Protein AF-A0A399NUB6-F1 (afdb_monomer_lite)

Sequence (368 aa):
MGIQTSLDQVAEAARILDVMQEADELTVAASRDGGGRAVRLLARAAADPADQLTAVAAIHALAQVFDEAADHALVALLDHDTRWIREHAAWAFGTRLPRFDAVSGLVAMVVEGGFPGMLAQRTLQQWAGSTPDHVALALENALLGVQGDGPRSRLVETVGLVPGRIPERVLLRIAPAASEGPLTRSAAVAALGDRPAGEGIAALVADIARGDDEVAAVARLAVLDIARQHGDHPAPQERPGLTVVQLFLHADIDAGLTHVGAGDNGGIATLLVRLGDALVDPAGTAGRAAAAHHVTATTVPDRPVDRVITLSRGTPDQALASLARVTAGHDGHVFAHIPMLGGPRSLPEAWPHRVEAERGIRRVLRAA

Radius of gyration: 24.2 Å; chains: 1; bounding box: 55×53×63 Å

Secondary structure (DSSP, 8-state):
--HHHHHHHHHH-SSHHHHHHHHHHHHHHHHHS-SHHHHHHHHHHHT-TT-HHHHHHHHHHHTT--SHHHHHHHHHHTT-SSHHHHHHHHHHHTTSPP-HHHHHHHHHHHHH-HHHHHHHHHHHHHHHTT-HHHHHHHHHHHHHH--SHHHHHHHHHHHHTS-SHHHHHHHHHHTT-TTS-HHHHHHHHHHHHTS---HHHHHHHHHHTTSSSHHHHHHHHHHHHHHHHTT-SPPPPP-SSEEEEEE-TTS---TT-TTTTSGGGSHHHHHHHHHHHHHH-HHHHHHHHHHGGGS---------EEEEEEEEEE-HHHHHHHHHHHHTT--EEEEEEEE-TT----GGG-GGGHHHHHHHHHHHHHH-

Organism: NCBI:txid28447

pLDDT: mean 89.49, std 12.09, range [43.81, 98.62]

Structure (mmCIF, N/CA/C/O backbone):
data_AF-A0A399NUB6-F1
#
_entry.id   AF-A0A399NUB6-F1
#
loop_
_atom_site.group_PDB
_atom_site.id
_atom_site.type_symbol
_atom_site.label_atom_id
_atom_site.label_alt_id
_atom_site.label_comp_id
_atom_site.label_asym_id
_atom_site.label_entity_id
_atom_site.label_seq_id
_atom_site.pdbx_PDB_ins_code
_atom_site.Cartn_x
_atom_site.Cartn_y
_atom_site.Cartn_z
_atom_site.occupancy
_atom_site.B_iso_or_equiv
_atom_site.auth_seq_id
_atom_site.auth_comp_id
_atom_site.auth_asym_id
_atom_site.auth_atom_id
_atom_site.pdbx_PDB_model_num
ATOM 1 N N . MET A 1 1 ? -1.531 7.547 35.763 1.00 65.25 1 MET A N 1
ATOM 2 C CA . MET A 1 1 ? -2.723 8.387 35.530 1.00 65.25 1 MET A CA 1
ATOM 3 C C . MET A 1 1 ? -3.767 7.466 34.929 1.00 65.25 1 MET A C 1
ATOM 5 O O . MET A 1 1 ? -3.384 6.641 34.115 1.00 65.25 1 MET A O 1
ATOM 9 N N . GLY A 1 2 ? -5.016 7.499 35.396 1.00 85.75 2 GLY A N 1
ATOM 10 C CA . GLY A 1 2 ? -6.020 6.531 34.941 1.00 85.75 2 GLY A CA 1
ATOM 11 C C . GLY A 1 2 ? -6.576 6.876 33.558 1.00 85.75 2 GLY A C 1
ATOM 12 O O . GLY A 1 2 ? -6.669 8.049 33.213 1.00 85.75 2 GLY A O 1
ATOM 13 N N . ILE A 1 3 ? -7.025 5.860 32.816 1.00 92.31 3 ILE A N 1
ATOM 14 C CA . ILE A 1 3 ? -7.548 5.983 31.439 1.00 92.31 3 ILE A CA 1
ATOM 15 C C . ILE A 1 3 ? -8.637 7.045 31.280 1.00 92.31 3 ILE A C 1
ATOM 17 O O . ILE A 1 3 ? -8.639 7.760 30.288 1.00 92.31 3 ILE A O 1
ATOM 21 N N . GLN A 1 4 ? -9.545 7.170 32.253 1.00 92.56 4 GLN A N 1
ATOM 22 C CA . GLN A 1 4 ? -10.586 8.200 32.208 1.00 92.56 4 GLN A CA 1
ATOM 23 C C . GLN A 1 4 ? -9.978 9.606 32.179 1.00 92.56 4 GLN A C 1
ATOM 25 O O . GLN A 1 4 ? -10.343 10.400 31.330 1.00 92.56 4 GLN A O 1
ATOM 30 N N . THR A 1 5 ? -9.020 9.886 33.066 1.00 93.38 5 THR A N 1
ATOM 31 C CA . THR A 1 5 ? -8.372 11.200 33.147 1.00 93.38 5 THR A CA 1
ATOM 32 C C . THR A 1 5 ? -7.638 11.538 31.855 1.00 93.38 5 THR A C 1
ATOM 34 O O . THR A 1 5 ? -7.758 12.658 31.380 1.00 93.38 5 THR A O 1
ATOM 37 N N . SER A 1 6 ? -6.930 10.573 31.264 1.00 94.44 6 SER A N 1
ATOM 38 C CA . SER A 1 6 ? -6.237 10.790 29.990 1.00 94.44 6 SER A CA 1
ATOM 39 C C . SER A 1 6 ? -7.209 10.992 28.820 1.00 94.44 6 SER A C 1
ATOM 41 O O . SER A 1 6 ? -6.949 11.818 27.957 1.00 94.44 6 SER A O 1
ATOM 43 N N . LEU A 1 7 ? -8.353 10.296 28.796 1.00 94.88 7 LEU A N 1
ATOM 44 C CA . LEU A 1 7 ? -9.404 10.553 27.802 1.00 94.88 7 LEU A CA 1
ATOM 45 C C . LEU A 1 7 ? -10.004 11.955 27.952 1.00 94.88 7 LEU A C 1
ATOM 47 O O . LEU A 1 7 ? -10.177 12.644 26.951 1.00 94.88 7 LEU A O 1
ATOM 51 N N . ASP A 1 8 ? -10.288 12.380 29.184 1.00 95.62 8 ASP A N 1
ATOM 52 C CA . ASP A 1 8 ? -10.833 13.712 29.458 1.00 95.62 8 ASP A CA 1
ATOM 53 C C . ASP A 1 8 ? -9.837 14.804 29.016 1.00 95.62 8 ASP A C 1
ATOM 55 O O . ASP A 1 8 ? -10.231 15.781 28.389 1.00 95.62 8 ASP A O 1
ATOM 59 N N . GLN A 1 9 ? -8.532 14.602 29.241 1.00 95.94 9 GLN A N 1
ATOM 60 C CA . GLN A 1 9 ? -7.481 15.518 28.774 1.00 95.94 9 GLN A CA 1
ATOM 61 C C . GLN A 1 9 ? -7.426 15.640 27.249 1.00 95.94 9 GLN A C 1
ATOM 63 O O . GLN A 1 9 ? -7.287 16.750 26.739 1.00 95.94 9 GLN A O 1
ATOM 68 N N . VAL A 1 10 ? -7.564 14.527 26.520 1.00 96.12 10 VAL A N 1
ATOM 69 C CA . VAL A 1 10 ? -7.634 14.554 25.051 1.00 96.12 10 VAL A CA 1
ATOM 70 C C . VAL A 1 10 ? -8.867 15.335 24.585 1.00 96.12 10 VAL A C 1
ATOM 72 O O . VAL A 1 10 ? -8.745 16.190 23.710 1.00 96.12 10 VAL A O 1
ATOM 75 N N . ALA A 1 11 ? -10.032 15.082 25.187 1.00 95.19 11 ALA A N 1
ATOM 76 C CA . ALA A 1 11 ? -11.294 15.715 24.798 1.00 95.19 11 ALA A CA 1
ATOM 77 C C . ALA A 1 11 ? -11.346 17.220 25.124 1.00 95.19 11 ALA A C 1
ATOM 79 O O . ALA A 1 11 ? -11.962 18.003 24.400 1.00 95.19 11 ALA A O 1
ATOM 80 N N . GLU A 1 12 ? -10.703 17.642 26.214 1.00 96.19 12 GLU A N 1
ATOM 81 C CA . GLU A 1 12 ? -10.683 19.036 26.673 1.00 96.19 12 GLU A CA 1
ATOM 82 C C . GLU A 1 12 ? -9.522 19.858 26.082 1.00 96.19 12 GLU A C 1
ATOM 84 O O . GLU A 1 12 ? -9.456 21.078 26.280 1.00 96.19 12 GLU A O 1
ATOM 89 N N . ALA A 1 13 ? -8.603 19.226 25.346 1.00 95.62 13 ALA A N 1
ATOM 90 C CA . ALA A 1 13 ? -7.443 19.892 24.771 1.00 95.62 13 ALA A CA 1
ATOM 91 C C . ALA A 1 13 ? -7.847 20.985 23.763 1.00 95.62 13 ALA A C 1
ATOM 93 O O . ALA A 1 13 ? -8.560 20.766 22.785 1.00 95.62 13 ALA A O 1
ATOM 94 N N . ALA A 1 14 ? -7.328 22.198 23.973 1.00 91.75 14 ALA A N 1
ATOM 95 C CA . ALA A 1 14 ? -7.709 23.370 23.185 1.00 91.75 14 ALA A CA 1
ATOM 96 C C . ALA A 1 14 ? -7.048 23.430 21.794 1.00 91.75 14 ALA A C 1
ATOM 98 O O . ALA A 1 14 ? -7.457 24.234 20.950 1.00 91.75 14 ALA A O 1
ATOM 99 N N . ARG A 1 15 ? -5.986 22.646 21.554 1.00 94.56 15 ARG A N 1
ATOM 100 C CA . ARG A 1 15 ? -5.206 22.661 20.306 1.00 94.56 15 ARG A CA 1
ATOM 101 C C . ARG A 1 15 ? -4.914 21.248 19.824 1.00 94.56 15 ARG A C 1
ATOM 103 O O . ARG A 1 15 ? -4.656 20.352 20.614 1.00 94.56 15 ARG A O 1
ATOM 110 N N . ILE A 1 16 ? -4.828 21.089 18.503 1.00 93.44 16 ILE A N 1
ATOM 111 C CA . ILE A 1 16 ? -4.499 19.806 17.856 1.00 93.44 16 ILE A CA 1
ATOM 112 C C . ILE A 1 16 ? -3.139 19.265 18.320 1.00 93.44 16 ILE A C 1
ATOM 114 O O . ILE A 1 16 ? -2.989 18.065 18.501 1.00 93.44 16 ILE A O 1
ATOM 118 N N . LEU A 1 17 ? -2.147 20.135 18.532 1.00 94.12 17 LEU A N 1
ATOM 119 C CA . LEU A 1 17 ? -0.837 19.698 19.028 1.00 94.12 17 LEU A CA 1
ATOM 120 C C . LEU A 1 17 ? -0.916 19.149 20.458 1.00 94.12 17 LEU A C 1
ATOM 122 O O . LEU A 1 17 ? -0.241 18.169 20.757 1.00 94.12 17 LEU A O 1
ATOM 126 N N . ASP A 1 18 ? -1.769 19.739 21.298 1.00 95.94 18 ASP A N 1
ATOM 127 C CA . ASP A 1 18 ? -1.992 19.271 22.666 1.00 95.94 18 ASP A CA 1
ATOM 128 C C . ASP A 1 18 ? -2.697 17.904 22.622 1.00 95.94 18 ASP A C 1
ATOM 130 O O . ASP A 1 18 ? -2.230 16.957 23.239 1.00 95.94 18 ASP A O 1
ATOM 134 N N . VAL A 1 19 ? -3.723 17.748 21.773 1.00 94.75 19 VAL A N 1
ATOM 135 C CA . VAL A 1 19 ? -4.373 16.449 21.503 1.00 94.75 19 VAL A CA 1
ATOM 136 C C . VAL A 1 19 ? -3.359 15.378 21.098 1.00 94.75 19 VAL A C 1
ATOM 138 O O . VAL A 1 19 ? -3.438 14.258 21.591 1.00 94.75 19 VAL A O 1
ATOM 141 N N . MET A 1 20 ? -2.417 15.687 20.200 1.00 93.31 20 MET A N 1
ATOM 142 C CA . MET A 1 20 ? -1.409 14.714 19.755 1.00 93.31 20 MET A CA 1
ATOM 143 C C . MET A 1 20 ? -0.523 14.247 20.913 1.00 93.31 20 MET A C 1
ATOM 145 O O . MET A 1 20 ? -0.263 13.054 21.036 1.00 93.31 20 MET A O 1
ATOM 149 N N . GLN A 1 21 ? -0.100 15.171 21.777 1.00 94.50 21 GLN A N 1
ATOM 150 C CA . GLN A 1 21 ? 0.704 14.840 22.949 1.00 94.50 21 GLN A CA 1
ATOM 151 C C . GLN A 1 21 ? -0.097 14.025 23.979 1.00 94.50 21 GLN A C 1
ATOM 153 O O . GLN A 1 21 ? 0.390 13.011 24.476 1.00 94.50 21 GLN A O 1
ATOM 158 N N . GLU A 1 22 ? -1.335 14.424 24.268 1.00 97.06 22 GLU A N 1
ATOM 159 C CA . GLU A 1 22 ? -2.198 13.711 25.218 1.00 97.06 22 GLU A CA 1
ATOM 160 C C . GLU A 1 22 ? -2.626 12.329 24.688 1.00 97.06 22 GLU A C 1
ATOM 162 O O . GLU A 1 22 ? -2.796 11.386 25.460 1.00 97.06 22 GLU A O 1
ATOM 167 N N . ALA A 1 23 ? -2.740 12.152 23.367 1.00 95.69 23 ALA A N 1
ATOM 168 C CA . ALA A 1 23 ? -2.999 10.851 22.750 1.00 95.69 23 ALA A CA 1
ATOM 169 C C . ALA A 1 23 ? -1.829 9.867 22.940 1.00 95.69 23 ALA A C 1
ATOM 171 O O . ALA A 1 23 ? -2.056 8.667 23.147 1.00 95.69 23 ALA A O 1
ATOM 172 N N . ASP A 1 24 ? -0.586 10.357 22.916 1.00 94.31 24 ASP A N 1
ATOM 173 C CA . ASP A 1 24 ? 0.598 9.551 23.231 1.00 94.31 24 ASP A CA 1
ATOM 174 C C . ASP A 1 24 ? 0.612 9.153 24.718 1.00 94.31 24 ASP A C 1
ATOM 176 O O . ASP A 1 24 ? 0.851 7.989 25.053 1.00 94.31 24 ASP A O 1
ATOM 180 N N . GLU A 1 25 ? 0.272 10.076 25.622 1.00 94.88 25 GLU A N 1
ATOM 181 C CA . GLU A 1 25 ? 0.123 9.780 27.056 1.00 94.88 25 GLU A CA 1
ATOM 182 C C . GLU A 1 25 ? -1.008 8.765 27.315 1.00 94.88 25 GLU A C 1
ATOM 184 O O . GLU A 1 25 ? -0.830 7.816 28.086 1.00 94.88 25 GLU A O 1
ATOM 189 N N . LEU A 1 26 ? -2.144 8.882 26.616 1.00 95.56 26 LEU A N 1
ATOM 190 C CA . LEU A 1 26 ? -3.248 7.917 26.671 1.00 95.56 26 LEU A CA 1
ATOM 191 C C . LEU A 1 26 ? -2.810 6.523 26.201 1.00 95.56 26 LEU A C 1
ATOM 193 O O . LEU A 1 26 ? -3.145 5.520 26.832 1.00 95.56 26 LEU A O 1
ATOM 197 N N . THR A 1 27 ? -2.038 6.456 25.119 1.00 93.56 27 THR A N 1
ATOM 198 C CA . THR A 1 27 ? -1.443 5.228 24.569 1.00 93.56 27 THR A CA 1
ATOM 199 C C . THR A 1 27 ? -0.522 4.560 25.599 1.00 93.56 27 THR A C 1
ATOM 201 O O . THR A 1 27 ? -0.625 3.355 25.854 1.00 93.56 27 THR A O 1
ATOM 204 N N . VAL A 1 28 ? 0.330 5.343 26.272 1.00 92.12 28 VAL A N 1
ATOM 205 C CA . VAL A 1 28 ? 1.193 4.857 27.360 1.00 92.12 28 VAL A CA 1
ATOM 206 C C . VAL A 1 28 ? 0.362 4.373 28.549 1.00 92.12 28 VAL A C 1
ATOM 208 O O . VAL A 1 28 ? 0.635 3.293 29.081 1.00 92.12 28 VAL A O 1
ATOM 211 N N . ALA A 1 29 ? -0.664 5.119 28.958 1.00 92.06 29 ALA A N 1
ATOM 212 C CA . ALA A 1 29 ? -1.556 4.728 30.045 1.00 92.06 29 ALA A CA 1
ATOM 213 C C . ALA A 1 29 ? -2.290 3.415 29.726 1.00 92.06 29 ALA A C 1
ATOM 215 O O . ALA A 1 29 ? -2.318 2.515 30.566 1.00 92.06 29 ALA A O 1
ATOM 216 N N . ALA A 1 30 ? -2.802 3.260 28.501 1.00 92.56 30 ALA A N 1
ATOM 217 C CA . ALA A 1 30 ? -3.482 2.053 28.025 1.00 92.56 30 ALA A CA 1
ATOM 218 C C . ALA A 1 30 ? -2.580 0.814 28.060 1.00 92.56 30 ALA A C 1
ATOM 220 O O . ALA A 1 30 ? -3.034 -0.265 28.441 1.00 92.56 30 ALA A O 1
ATOM 221 N N . SER A 1 31 ? -1.291 0.978 27.746 1.00 90.75 31 SER A N 1
ATOM 222 C CA . SER A 1 31 ? -0.315 -0.116 27.808 1.00 90.75 31 SER A CA 1
ATOM 223 C C . SER A 1 31 ? -0.019 -0.604 29.237 1.00 90.75 31 SER A C 1
ATOM 225 O O . SER A 1 31 ? 0.341 -1.765 29.428 1.00 90.75 31 SER A O 1
ATOM 227 N N . ARG A 1 32 ? -0.164 0.269 30.248 1.00 88.06 32 ARG A N 1
ATOM 228 C CA . ARG A 1 32 ? 0.192 -0.002 31.656 1.00 88.06 32 ARG A CA 1
ATOM 229 C C . ARG A 1 32 ? -1.002 -0.426 32.506 1.00 88.06 32 ARG A C 1
ATOM 231 O O . ARG A 1 32 ? -0.909 -1.403 33.241 1.00 88.06 32 ARG A O 1
ATOM 238 N N . ASP A 1 33 ? -2.110 0.300 32.382 1.00 78.12 33 ASP A N 1
ATOM 239 C CA . ASP A 1 33 ? -3.319 0.161 33.202 1.00 78.12 33 ASP A CA 1
ATOM 240 C C . ASP A 1 33 ? -4.453 -0.511 32.402 1.00 78.12 33 ASP A C 1
ATOM 242 O O . ASP A 1 33 ? -5.616 -0.092 32.429 1.00 78.12 33 ASP A O 1
ATOM 246 N N . GLY A 1 34 ? -4.095 -1.562 31.656 1.00 70.44 34 GLY A N 1
ATOM 247 C CA . GLY A 1 34 ? -5.033 -2.380 30.891 1.00 70.44 34 GLY A CA 1
ATOM 248 C C . GLY A 1 34 ? -6.096 -3.064 31.766 1.00 70.44 34 GLY A C 1
ATOM 249 O O . GLY A 1 34 ? -5.958 -3.205 32.981 1.00 70.44 34 GLY A O 1
ATOM 250 N N . GLY A 1 35 ? -7.193 -3.499 31.143 1.00 84.88 35 GLY A N 1
ATOM 251 C CA . GLY A 1 35 ? -8.241 -4.289 31.797 1.00 84.88 35 GLY A CA 1
ATOM 252 C C . GLY A 1 35 ? -9.658 -3.917 31.364 1.00 84.88 35 GLY A C 1
ATOM 253 O O . GLY A 1 35 ? -9.897 -2.890 30.730 1.00 84.88 35 GLY A O 1
ATOM 254 N N . GLY A 1 36 ? -10.642 -4.735 31.748 1.00 89.81 36 GLY A N 1
ATOM 255 C CA . GLY A 1 36 ? -11.997 -4.654 31.187 1.00 89.81 36 GLY A CA 1
ATOM 256 C C . GLY A 1 36 ? -12.708 -3.300 31.346 1.00 89.81 36 GLY A C 1
ATOM 257 O O . GLY A 1 36 ? -13.522 -2.937 30.502 1.00 89.81 36 GLY A O 1
ATOM 258 N N . ARG A 1 37 ? -12.418 -2.514 32.397 1.00 91.44 37 ARG A N 1
ATOM 259 C CA . ARG A 1 37 ? -12.963 -1.146 32.520 1.00 91.44 37 ARG A CA 1
ATOM 260 C C . ARG A 1 37 ? -12.305 -0.183 31.531 1.00 91.44 37 ARG A C 1
ATOM 262 O O . ARG A 1 37 ? -13.028 0.576 30.895 1.00 91.44 37 ARG A O 1
ATOM 269 N N . ALA A 1 38 ? -10.978 -0.219 31.418 1.00 92.44 38 ALA A N 1
ATOM 270 C CA . ALA A 1 38 ? -10.219 0.602 30.480 1.00 92.44 38 ALA A CA 1
ATOM 271 C C . ALA A 1 38 ? -10.668 0.335 29.041 1.00 92.44 38 ALA A C 1
ATOM 273 O O . ALA A 1 38 ? -11.040 1.267 28.335 1.00 92.44 38 ALA A O 1
ATOM 274 N N . VAL A 1 39 ? -10.759 -0.945 28.661 1.00 95.88 39 VAL A N 1
ATOM 275 C CA . VAL A 1 39 ? -11.235 -1.363 27.336 1.00 95.88 39 VAL A CA 1
ATOM 276 C C . VAL A 1 39 ? -12.633 -0.824 27.048 1.00 95.88 39 VAL A C 1
ATOM 278 O O . VAL A 1 39 ? -12.853 -0.271 25.980 1.00 95.88 39 VAL A O 1
ATOM 281 N N . ARG A 1 40 ? -13.578 -0.908 27.996 1.00 95.75 40 ARG A N 1
ATOM 282 C CA . ARG A 1 40 ? -14.935 -0.367 27.789 1.00 95.75 40 ARG A CA 1
ATOM 283 C C . ARG A 1 40 ? -14.960 1.148 27.583 1.00 95.75 40 ARG A C 1
ATOM 285 O O . ARG A 1 40 ? -15.762 1.622 26.785 1.00 95.75 40 ARG A O 1
ATOM 292 N N . LEU A 1 41 ? -14.131 1.898 28.310 1.00 96.12 41 LEU A N 1
ATOM 293 C CA . LEU A 1 41 ? -14.043 3.354 28.153 1.00 96.12 41 LEU A CA 1
ATOM 294 C C . LEU A 1 41 ? -13.462 3.719 26.785 1.00 96.12 41 LEU A C 1
ATOM 296 O O . LEU A 1 41 ? -14.069 4.499 26.056 1.00 96.12 41 LEU A O 1
ATOM 300 N N . LEU A 1 42 ? -12.344 3.091 26.417 1.00 97.44 42 LEU A N 1
ATOM 301 C CA . LEU A 1 42 ? -11.693 3.313 25.130 1.00 97.44 42 LEU A CA 1
ATOM 302 C C . LEU A 1 42 ? -12.585 2.881 23.958 1.00 97.44 42 LEU A C 1
ATOM 304 O O . LEU A 1 42 ? -12.741 3.639 23.014 1.00 97.44 42 LEU A O 1
ATOM 308 N N . ALA A 1 43 ? -13.233 1.715 24.030 1.00 97.69 43 ALA A N 1
ATOM 309 C CA . ALA A 1 43 ? -14.142 1.230 22.987 1.00 97.69 43 ALA A CA 1
ATOM 310 C C . ALA A 1 43 ? -15.335 2.166 22.768 1.00 97.69 43 ALA A C 1
ATOM 312 O O . ALA A 1 43 ? -15.732 2.400 21.630 1.00 97.69 43 ALA A O 1
ATOM 313 N N . ARG A 1 44 ? -15.885 2.738 23.847 1.00 97.50 44 ARG A N 1
ATOM 314 C CA . ARG A 1 44 ? -16.962 3.724 23.740 1.00 97.50 44 ARG A CA 1
ATOM 315 C C . ARG A 1 44 ? -16.488 5.004 23.054 1.00 97.50 44 ARG A C 1
ATOM 317 O O . ARG A 1 44 ? -17.196 5.491 22.185 1.00 97.50 44 ARG A O 1
ATOM 324 N N . ALA A 1 45 ? -15.326 5.527 23.442 1.00 97.75 45 ALA A N 1
ATOM 325 C CA . ALA A 1 45 ? -14.755 6.724 22.829 1.00 97.75 45 ALA A CA 1
ATOM 326 C C . ALA A 1 45 ? -14.385 6.488 21.354 1.00 97.75 45 ALA A C 1
ATOM 328 O O . ALA A 1 45 ? -14.700 7.303 20.499 1.00 97.75 45 ALA A O 1
ATOM 329 N N . ALA A 1 46 ? -13.788 5.337 21.040 1.00 98.00 46 ALA A N 1
ATOM 330 C CA . ALA A 1 46 ? -13.381 4.950 19.691 1.00 98.00 46 ALA A CA 1
ATOM 331 C C . ALA A 1 46 ? -14.554 4.825 18.702 1.00 98.00 46 ALA A C 1
ATOM 333 O O . ALA A 1 46 ? -14.375 5.054 17.507 1.00 98.00 46 ALA A O 1
ATOM 334 N N . ALA A 1 47 ? -15.737 4.451 19.192 1.00 97.38 47 ALA A N 1
ATOM 335 C CA . ALA A 1 47 ? -16.950 4.312 18.391 1.00 97.38 47 ALA A CA 1
ATOM 336 C C . ALA A 1 47 ? -17.787 5.603 18.311 1.00 97.38 47 ALA A C 1
ATOM 338 O O . ALA A 1 47 ? -18.839 5.592 17.676 1.00 97.38 47 ALA A O 1
ATOM 339 N N . ASP A 1 48 ? -17.376 6.696 18.963 1.00 96.44 48 ASP A N 1
ATOM 340 C CA . ASP A 1 48 ? -18.112 7.961 18.934 1.00 96.44 48 ASP A CA 1
ATOM 341 C C . ASP A 1 48 ? -17.661 8.829 17.745 1.00 96.44 48 ASP A C 1
ATOM 343 O O . ASP A 1 48 ? -16.551 9.364 17.752 1.00 96.44 48 ASP A O 1
ATOM 347 N N . PRO A 1 49 ? -18.494 9.016 16.704 1.00 95.38 49 PRO A N 1
ATOM 348 C CA . PRO A 1 49 ? -18.116 9.839 15.565 1.00 95.38 49 PRO A CA 1
ATOM 349 C C . PRO A 1 49 ? -18.193 11.348 15.848 1.00 95.38 49 PRO A C 1
ATOM 351 O O . PRO A 1 49 ? -17.773 12.125 14.989 1.00 95.38 49 PRO A O 1
ATOM 354 N N . ALA A 1 50 ? -18.763 11.778 16.982 1.00 95.38 50 ALA A N 1
ATOM 355 C CA . ALA A 1 50 ? -18.959 13.194 17.293 1.00 95.38 50 ALA A CA 1
ATOM 356 C C . ALA A 1 50 ? -17.657 13.903 17.696 1.00 95.38 50 ALA A C 1
ATOM 358 O O . ALA A 1 50 ? -17.505 15.093 17.422 1.00 95.38 50 ALA A O 1
ATOM 359 N N . ASP A 1 51 ? -16.716 13.172 18.296 1.00 94.00 51 ASP A N 1
ATOM 360 C CA . ASP A 1 51 ? -15.392 13.669 18.664 1.00 94.00 51 ASP A CA 1
ATOM 361 C C . ASP A 1 51 ? -14.305 12.852 17.957 1.00 94.00 51 ASP A C 1
ATOM 363 O O . ASP A 1 51 ? -13.787 11.855 18.463 1.00 94.00 51 ASP A O 1
ATOM 367 N N . GLN A 1 52 ? -13.964 13.293 16.745 1.00 95.44 52 GLN A N 1
ATOM 368 C CA . GLN A 1 52 ? -13.025 12.589 15.879 1.00 95.44 52 GLN A CA 1
ATOM 369 C C . GLN A 1 52 ? -11.629 12.450 16.505 1.00 95.44 52 GLN A C 1
ATOM 371 O O . GLN A 1 52 ? -10.973 11.430 16.310 1.00 95.44 52 GLN A O 1
ATOM 376 N N . LEU A 1 53 ? -11.162 13.452 17.252 1.00 96.19 53 LEU A N 1
ATOM 377 C CA . LEU A 1 53 ? -9.816 13.441 17.823 1.00 96.19 53 LEU A CA 1
ATOM 378 C C . LEU A 1 53 ? -9.723 12.459 18.992 1.00 96.19 53 LEU A C 1
ATOM 380 O O . LEU A 1 53 ? -8.822 11.614 19.008 1.00 96.19 53 LEU A O 1
ATOM 384 N N . THR A 1 54 ? -10.693 12.503 19.907 1.00 97.25 54 THR A N 1
ATOM 385 C CA . THR A 1 54 ? -10.770 11.557 21.027 1.00 97.25 54 THR A CA 1
ATOM 386 C C . THR A 1 54 ? -10.989 10.131 20.533 1.00 97.25 54 THR A C 1
ATOM 388 O O . THR A 1 54 ? -10.337 9.206 21.020 1.00 97.25 54 THR A O 1
ATOM 391 N N . ALA A 1 55 ? -11.834 9.933 19.519 1.00 98.06 55 ALA A N 1
ATOM 392 C CA . ALA A 1 55 ? -12.046 8.621 18.923 1.00 98.06 55 ALA A CA 1
ATOM 393 C C . ALA A 1 55 ? -10.766 8.059 18.290 1.00 98.06 55 ALA A C 1
ATOM 395 O O . ALA A 1 55 ? -10.396 6.922 18.574 1.00 98.06 55 ALA A O 1
ATOM 396 N N . VAL A 1 56 ? -10.039 8.851 17.492 1.00 97.69 56 VAL A N 1
ATOM 397 C CA . VAL A 1 56 ? -8.763 8.420 16.893 1.00 97.69 56 VAL A CA 1
ATOM 398 C C . VAL A 1 56 ? -7.733 8.061 17.966 1.00 97.69 56 VAL A C 1
ATOM 400 O O . VAL A 1 56 ? -7.088 7.014 17.85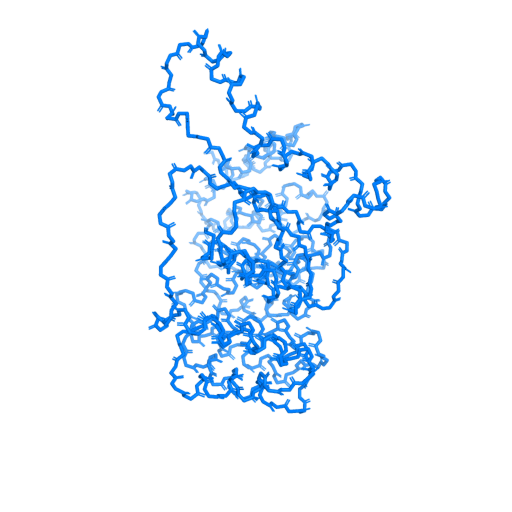9 1.00 97.69 56 VAL A O 1
ATOM 403 N N . ALA A 1 57 ? -7.603 8.880 19.013 1.00 97.69 57 ALA A N 1
ATOM 404 C CA . ALA A 1 57 ? -6.717 8.589 20.137 1.00 97.69 57 ALA A CA 1
ATOM 405 C C . ALA A 1 57 ? -7.117 7.282 20.845 1.00 97.69 57 ALA A C 1
ATOM 407 O O . ALA A 1 57 ? -6.268 6.433 21.117 1.00 97.69 57 ALA A O 1
ATOM 408 N N . ALA A 1 58 ? -8.416 7.071 21.075 1.00 98.06 58 ALA A N 1
ATOM 409 C CA . ALA A 1 58 ? -8.936 5.870 21.716 1.00 98.06 58 ALA A CA 1
ATOM 410 C C . ALA A 1 58 ? -8.735 4.597 20.872 1.00 98.06 58 ALA A C 1
ATOM 412 O O . ALA A 1 58 ? -8.410 3.552 21.435 1.00 98.06 58 ALA A O 1
ATOM 413 N N . ILE A 1 59 ? -8.870 4.670 19.541 1.00 98.12 59 ILE A N 1
ATOM 414 C CA . ILE A 1 59 ? -8.595 3.550 18.622 1.00 98.12 59 ILE A CA 1
ATOM 415 C C . ILE A 1 59 ? -7.134 3.101 18.742 1.00 98.12 59 ILE A C 1
ATOM 417 O O . ILE A 1 59 ? -6.850 1.912 18.901 1.00 98.12 59 ILE A O 1
ATOM 421 N N . HIS A 1 60 ? -6.194 4.046 18.704 1.00 97.38 60 HIS A N 1
ATOM 422 C CA . HIS A 1 60 ? -4.767 3.728 18.810 1.00 97.38 60 HIS A CA 1
ATOM 423 C C . HIS A 1 60 ? -4.370 3.278 20.219 1.00 97.38 60 HIS A C 1
ATOM 425 O O . HIS A 1 60 ? -3.561 2.360 20.361 1.00 97.38 60 HIS A O 1
ATOM 431 N N . ALA A 1 61 ? -5.000 3.833 21.255 1.00 96.12 61 ALA A N 1
ATOM 432 C CA . ALA A 1 61 ? -4.822 3.379 22.629 1.00 96.12 61 ALA A CA 1
ATOM 433 C C . ALA A 1 61 ? -5.351 1.948 22.843 1.00 96.12 61 ALA A C 1
ATOM 435 O O . ALA A 1 61 ? -4.668 1.146 23.478 1.00 96.12 61 ALA A O 1
ATOM 436 N N . LEU A 1 62 ? -6.506 1.577 22.263 1.00 96.12 62 LEU A N 1
ATOM 437 C CA . LEU A 1 62 ? -6.999 0.187 22.263 1.00 96.12 62 LEU A CA 1
ATOM 438 C C . LEU A 1 62 ? -5.961 -0.774 21.687 1.00 96.12 62 LEU A C 1
ATOM 440 O O . LEU A 1 62 ? -5.761 -1.860 22.233 1.00 96.12 62 LEU A O 1
ATOM 444 N N . ALA A 1 63 ? -5.263 -0.369 20.623 1.00 94.88 63 ALA A N 1
ATOM 445 C CA . ALA A 1 63 ? -4.243 -1.205 20.005 1.00 94.88 63 ALA A CA 1
ATOM 446 C C . ALA A 1 63 ? -3.012 -1.452 20.883 1.00 94.88 63 ALA A C 1
ATOM 448 O O . ALA A 1 63 ? -2.285 -2.407 20.613 1.00 94.88 63 ALA A O 1
ATOM 449 N N . GLN A 1 64 ? -2.825 -0.697 21.967 1.00 93.75 64 GLN A N 1
ATOM 450 C CA . GLN A 1 64 ? -1.779 -0.952 22.961 1.00 93.75 64 GLN A CA 1
ATOM 451 C C . GLN A 1 64 ? -2.234 -1.819 24.138 1.00 93.75 64 GLN A C 1
ATOM 453 O O . GLN A 1 64 ? -1.405 -2.244 24.941 1.00 93.75 64 GLN A O 1
ATOM 458 N N . VAL A 1 65 ? -3.536 -2.101 24.264 1.00 93.00 65 VAL A N 1
ATOM 459 C CA . VAL A 1 65 ? -4.051 -2.961 25.333 1.00 93.00 65 VAL A CA 1
ATOM 460 C C . VAL A 1 65 ? -3.936 -4.427 24.907 1.00 93.00 65 VAL A C 1
ATOM 462 O O . VAL A 1 65 ? -4.566 -4.864 23.940 1.00 93.00 65 VAL A O 1
ATOM 465 N N . PHE A 1 66 ? -3.147 -5.212 25.640 1.00 88.19 66 PHE A N 1
ATOM 466 C CA . PHE A 1 66 ? -3.004 -6.658 25.430 1.00 88.19 66 PHE A CA 1
ATOM 467 C C . PHE A 1 66 ? -4.139 -7.429 26.123 1.00 88.19 66 PHE A C 1
ATOM 469 O O . PHE A 1 66 ? -3.934 -8.081 27.143 1.00 88.19 66 PHE A O 1
ATOM 476 N N . ASP A 1 67 ? -5.351 -7.311 25.581 1.00 88.44 67 ASP A N 1
ATOM 477 C CA . ASP A 1 67 ? -6.575 -7.916 26.114 1.00 88.44 67 ASP A CA 1
ATOM 478 C C . ASP A 1 67 ? -7.493 -8.375 24.966 1.00 88.44 67 ASP A C 1
ATOM 480 O O . ASP A 1 67 ? -7.612 -7.694 23.945 1.00 88.44 67 ASP A O 1
ATOM 484 N N . GLU A 1 68 ? -8.157 -9.523 25.125 1.00 91.00 68 GLU A N 1
ATOM 485 C CA . GLU A 1 68 ? -9.045 -10.094 24.099 1.00 91.00 68 GLU A CA 1
ATOM 486 C C . GLU A 1 68 ? -10.279 -9.214 23.836 1.00 91.00 68 GLU A C 1
ATOM 488 O O . GLU A 1 68 ? -10.738 -9.103 22.699 1.00 91.00 68 GLU A O 1
ATOM 493 N N . ALA A 1 69 ? -10.800 -8.513 24.848 1.00 93.56 69 ALA A N 1
ATOM 494 C CA . ALA A 1 69 ? -11.900 -7.578 24.642 1.00 93.56 69 ALA A CA 1
ATOM 495 C C . ALA A 1 69 ? -11.451 -6.336 23.855 1.00 93.56 69 ALA A C 1
ATOM 497 O O . ALA A 1 69 ? -12.264 -5.754 23.136 1.00 93.56 69 ALA A O 1
ATOM 498 N N . ALA A 1 70 ? -10.175 -5.939 23.952 1.00 94.44 70 ALA A N 1
ATOM 499 C CA . ALA A 1 70 ? -9.620 -4.877 23.113 1.00 94.44 70 ALA A CA 1
ATOM 500 C C . ALA A 1 70 ? -9.512 -5.324 21.647 1.00 94.44 70 ALA A C 1
ATOM 502 O O . ALA A 1 70 ? -9.864 -4.552 20.755 1.00 94.44 70 ALA A O 1
ATOM 503 N N . ASP A 1 71 ? -9.112 -6.579 21.399 1.00 93.12 71 ASP A N 1
ATOM 504 C CA . ASP A 1 71 ? -9.137 -7.166 20.052 1.00 93.12 71 ASP A CA 1
ATOM 505 C C . ASP A 1 71 ? -10.552 -7.137 19.468 1.00 93.12 71 ASP A C 1
ATOM 507 O O . ASP A 1 71 ? -10.755 -6.623 18.370 1.00 93.12 71 ASP A O 1
ATOM 511 N N . HIS A 1 72 ? -11.547 -7.626 20.213 1.00 95.12 72 HIS A N 1
ATOM 512 C CA . HIS A 1 72 ? -12.937 -7.625 19.754 1.00 95.12 72 HIS A CA 1
ATOM 513 C C . HIS A 1 72 ? -13.477 -6.217 19.489 1.00 95.12 72 HIS A C 1
ATOM 515 O O . HIS A 1 72 ? -14.190 -6.016 18.505 1.00 95.12 72 HIS A O 1
ATOM 521 N N . ALA A 1 73 ? -13.119 -5.239 20.327 1.00 96.12 73 ALA A N 1
ATOM 522 C CA . ALA A 1 73 ? -13.485 -3.846 20.100 1.00 96.12 73 ALA A CA 1
ATOM 523 C C . ALA A 1 73 ? -12.893 -3.319 18.783 1.00 96.12 73 ALA A C 1
ATOM 525 O O . ALA A 1 73 ? -13.620 -2.738 17.985 1.00 96.12 73 ALA A O 1
ATOM 526 N N . LEU A 1 74 ? -11.609 -3.572 18.511 1.00 96.38 74 LEU A N 1
ATOM 527 C CA . LEU A 1 74 ? -10.972 -3.163 17.255 1.00 96.38 74 LEU A CA 1
ATOM 528 C C . LEU A 1 74 ? -11.564 -3.874 16.033 1.00 96.38 74 LEU A C 1
ATOM 530 O O . LEU A 1 74 ? -11.754 -3.238 14.999 1.00 96.38 74 LEU A O 1
ATOM 534 N N . VAL A 1 75 ? -11.893 -5.167 16.145 1.00 97.00 75 VAL A N 1
ATOM 535 C CA . VAL A 1 75 ? -12.535 -5.922 15.055 1.00 97.00 75 VAL A CA 1
ATOM 536 C C . VAL A 1 75 ? -13.888 -5.304 14.712 1.00 97.00 75 VAL A C 1
ATOM 538 O O . VAL A 1 75 ? -14.174 -5.096 13.537 1.00 97.00 75 VAL A O 1
ATOM 541 N N . ALA A 1 76 ? -14.693 -4.946 15.717 1.00 96.75 76 ALA A N 1
ATOM 542 C CA . ALA A 1 76 ? -15.985 -4.298 15.495 1.00 96.75 76 ALA A CA 1
ATOM 543 C C . ALA A 1 76 ? -15.851 -2.949 14.763 1.00 96.75 76 ALA A C 1
ATOM 545 O O . ALA A 1 76 ? -16.698 -2.602 13.943 1.00 96.75 76 ALA A O 1
ATOM 546 N N . LEU A 1 77 ? -14.766 -2.206 15.003 1.00 97.56 77 LEU A N 1
ATOM 547 C CA . LEU A 1 77 ? -14.523 -0.921 14.342 1.00 97.56 77 LEU A CA 1
ATOM 548 C C . LEU A 1 77 ? -14.171 -1.055 12.851 1.00 97.56 77 LEU A C 1
ATOM 550 O O . LEU A 1 77 ? -14.332 -0.084 12.114 1.00 97.56 77 LEU A O 1
ATOM 554 N N . LEU A 1 78 ? -13.745 -2.235 12.380 1.00 97.12 78 LEU A N 1
ATOM 555 C CA . LEU A 1 78 ? -13.549 -2.493 10.945 1.00 97.12 78 LEU A CA 1
ATOM 556 C C . LEU A 1 78 ? -14.864 -2.535 10.160 1.00 97.12 78 LEU A C 1
ATOM 558 O O . LEU A 1 78 ? -14.825 -2.365 8.948 1.00 97.12 78 LEU A O 1
ATOM 562 N N . ASP A 1 79 ? -16.002 -2.737 10.826 1.00 94.94 79 ASP A N 1
ATOM 563 C CA . ASP A 1 79 ? -17.339 -2.759 10.211 1.00 94.94 79 ASP A CA 1
ATOM 564 C C . ASP A 1 79 ? -18.152 -1.493 10.541 1.00 94.94 79 ASP A C 1
ATOM 566 O O . ASP A 1 79 ? -19.354 -1.412 10.316 1.00 94.94 79 ASP A O 1
ATOM 570 N N . HIS A 1 80 ? -17.505 -0.471 11.107 1.00 96.56 80 HIS A N 1
ATOM 571 C CA . HIS A 1 80 ? -18.180 0.757 11.511 1.00 96.56 80 HIS A CA 1
ATOM 572 C C . HIS A 1 80 ? -18.646 1.576 10.293 1.00 96.56 80 HIS A C 1
ATOM 574 O O . HIS A 1 80 ? -17.886 1.740 9.338 1.00 96.56 80 HIS A O 1
ATOM 580 N N . ASP A 1 81 ? -19.836 2.188 10.341 1.00 94.56 81 ASP A N 1
ATOM 581 C CA . ASP A 1 81 ? -20.408 2.977 9.230 1.00 94.56 81 ASP A CA 1
ATOM 582 C C . ASP A 1 81 ? -19.494 4.138 8.788 1.00 94.56 81 ASP A C 1
ATOM 584 O O . ASP A 1 81 ? -19.281 4.399 7.598 1.00 94.56 81 ASP A O 1
ATOM 588 N N . THR A 1 82 ? -18.897 4.821 9.765 1.00 96.19 82 THR A N 1
ATOM 589 C CA . THR A 1 82 ? -17.947 5.918 9.552 1.00 96.19 82 THR A CA 1
ATOM 590 C C . THR A 1 82 ? -16.613 5.437 8.980 1.00 96.19 82 THR A C 1
ATOM 592 O O . THR A 1 82 ? -15.826 4.767 9.645 1.00 96.19 82 THR A O 1
ATOM 595 N N . ARG A 1 83 ? -16.305 5.882 7.759 1.00 93.94 83 ARG A N 1
ATOM 596 C CA . ARG A 1 83 ? -15.100 5.491 7.015 1.00 93.94 83 ARG A CA 1
ATOM 597 C C . ARG A 1 83 ? -13.779 5.754 7.751 1.00 93.94 83 ARG A C 1
ATOM 599 O O . ARG A 1 83 ? -12.942 4.859 7.786 1.00 93.94 83 ARG A O 1
ATOM 606 N N . TRP A 1 84 ? -13.574 6.940 8.329 1.00 95.31 84 TRP A N 1
ATOM 607 C CA . TRP A 1 84 ? -12.299 7.257 8.994 1.00 95.31 84 TRP A CA 1
ATOM 608 C C . TRP A 1 84 ? -12.076 6.414 10.261 1.00 95.31 84 TRP A C 1
ATOM 610 O O . TRP A 1 84 ? -10.935 6.116 10.598 1.00 95.31 84 TRP A O 1
ATOM 620 N N . ILE A 1 85 ? -13.143 5.944 10.921 1.00 97.75 85 ILE A N 1
ATOM 621 C CA . ILE A 1 85 ? -13.027 4.990 12.036 1.00 97.75 85 ILE A CA 1
ATOM 622 C C . ILE A 1 85 ? -12.460 3.662 11.523 1.00 97.75 85 ILE A C 1
ATOM 624 O O . ILE A 1 85 ? -11.484 3.165 12.084 1.00 97.75 85 ILE A O 1
ATOM 628 N N . ARG A 1 86 ? -12.987 3.135 10.405 1.00 97.19 86 ARG A N 1
ATOM 629 C CA . ARG A 1 86 ? -12.443 1.921 9.767 1.00 97.19 86 ARG A CA 1
ATOM 630 C C . ARG A 1 86 ? -10.981 2.094 9.357 1.00 97.19 86 ARG A C 1
ATOM 632 O O . ARG A 1 86 ? -10.175 1.193 9.565 1.00 97.19 86 ARG A O 1
ATOM 639 N N . GLU A 1 87 ? -10.628 3.254 8.795 1.00 96.31 87 GLU A N 1
ATOM 640 C CA . GLU A 1 87 ? -9.249 3.593 8.403 1.00 96.31 87 GLU A CA 1
ATOM 641 C C . GLU A 1 87 ? -8.293 3.510 9.600 1.00 96.31 87 GLU A C 1
ATOM 643 O O . GLU A 1 87 ? -7.268 2.825 9.537 1.00 96.31 87 GLU A O 1
ATOM 648 N N . HIS A 1 88 ? -8.651 4.156 10.710 1.00 97.75 88 HIS A N 1
ATOM 649 C CA . HIS A 1 88 ? -7.840 4.138 11.921 1.00 97.75 88 HIS A CA 1
ATOM 650 C C . HIS A 1 88 ? -7.807 2.761 12.588 1.00 97.75 88 HIS A C 1
ATOM 652 O O . HIS A 1 88 ? -6.743 2.363 13.055 1.00 97.75 88 HIS A O 1
ATOM 658 N N . ALA A 1 89 ? -8.902 1.997 12.569 1.00 97.81 89 ALA A N 1
ATOM 659 C CA . ALA A 1 89 ? -8.919 0.622 13.066 1.00 97.81 89 ALA A CA 1
ATOM 660 C C . ALA A 1 89 ? -7.979 -0.286 12.253 1.00 97.81 89 ALA A C 1
ATOM 662 O O . ALA A 1 89 ? -7.146 -0.990 12.826 1.00 97.81 89 ALA A O 1
ATOM 663 N N . ALA A 1 90 ? -8.041 -0.219 10.917 1.00 97.44 90 ALA A N 1
ATOM 664 C CA . ALA A 1 90 ? -7.153 -0.978 10.039 1.00 97.44 90 ALA A CA 1
ATOM 665 C C . ALA A 1 90 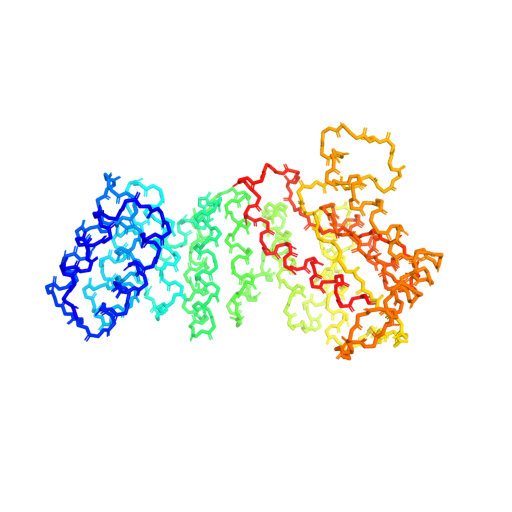? -5.679 -0.627 10.271 1.00 97.44 90 ALA A C 1
ATOM 667 O O . ALA A 1 90 ? -4.837 -1.525 10.306 1.00 97.44 90 ALA A O 1
ATOM 668 N N . TRP A 1 91 ? -5.364 0.657 10.469 1.00 96.69 91 TRP A N 1
ATOM 669 C CA . TRP A 1 91 ? -4.009 1.095 10.804 1.00 96.69 91 TRP A CA 1
ATOM 670 C C . TRP A 1 91 ? -3.571 0.595 12.187 1.00 96.69 91 TRP A C 1
ATOM 672 O O . TRP A 1 91 ? -2.480 0.040 12.318 1.00 96.69 91 TRP A O 1
ATOM 682 N N . ALA A 1 92 ? -4.421 0.731 13.202 1.00 96.50 92 ALA A N 1
ATOM 683 C CA . ALA A 1 92 ? -4.123 0.321 14.569 1.00 96.50 92 ALA A CA 1
ATOM 684 C C . ALA A 1 92 ? -3.842 -1.192 14.677 1.00 96.50 92 ALA A C 1
ATOM 686 O O . ALA A 1 92 ? -2.981 -1.611 15.446 1.00 96.50 92 ALA A O 1
ATOM 687 N N . PHE A 1 93 ? -4.467 -2.028 13.841 1.00 95.06 93 PHE A N 1
ATOM 688 C CA . PHE A 1 93 ? -4.128 -3.455 13.750 1.00 95.06 93 PHE A CA 1
ATOM 689 C C . PHE A 1 93 ? -2.693 -3.742 13.285 1.00 95.06 93 PHE A C 1
ATOM 691 O O . PHE A 1 93 ? -2.142 -4.787 13.635 1.00 95.06 93 PHE A O 1
ATOM 698 N N . GLY A 1 94 ? -2.059 -2.831 12.542 1.00 91.25 94 GLY A N 1
ATOM 699 C CA . GLY A 1 94 ? -0.687 -2.997 12.055 1.00 91.25 94 GLY A CA 1
ATOM 700 C C . GLY A 1 94 ? 0.370 -3.072 13.163 1.00 91.25 94 GLY A C 1
ATOM 701 O O . GLY A 1 94 ? 1.473 -3.565 12.929 1.00 91.25 94 GLY A O 1
ATOM 702 N N . THR A 1 95 ? 0.047 -2.619 14.379 1.00 88.12 95 THR A N 1
ATOM 703 C CA . THR A 1 95 ? 0.922 -2.719 15.560 1.00 88.12 95 THR A CA 1
ATOM 704 C C . THR A 1 95 ? 0.602 -3.924 16.450 1.00 88.12 95 THR A C 1
ATOM 706 O O . THR A 1 95 ? 1.308 -4.157 17.431 1.00 88.12 95 THR A O 1
ATOM 709 N N . ARG A 1 96 ? -0.433 -4.709 16.117 1.00 89.44 96 ARG A N 1
ATOM 710 C CA . ARG A 1 96 ? -0.873 -5.880 16.887 1.00 89.44 96 ARG A CA 1
ATOM 711 C C . ARG A 1 96 ? -0.423 -7.192 16.257 1.00 89.44 96 ARG A C 1
ATOM 713 O O . ARG A 1 96 ? -0.060 -7.262 15.082 1.00 89.44 96 ARG A O 1
ATOM 720 N N . LEU A 1 97 ? -0.498 -8.254 17.059 1.00 89.12 97 LEU A N 1
ATOM 721 C CA . LEU A 1 97 ? -0.397 -9.613 16.545 1.00 89.12 97 LEU A CA 1
ATOM 722 C C . LEU A 1 97 ? -1.572 -9.917 15.598 1.00 89.12 97 LEU A C 1
ATOM 724 O O . LEU A 1 97 ? -2.675 -9.406 15.809 1.00 89.12 97 LEU A O 1
ATOM 728 N N . PRO A 1 98 ? -1.356 -10.766 14.581 1.00 91.44 98 PRO A N 1
ATOM 729 C CA . PRO A 1 98 ? -2.402 -11.153 13.649 1.00 91.44 98 PRO A CA 1
ATOM 730 C C . PRO A 1 98 ? -3.638 -11.743 14.332 1.00 91.44 98 PRO A C 1
ATOM 732 O O . PRO A 1 98 ? -3.538 -12.658 15.151 1.00 91.44 98 PRO A O 1
ATOM 735 N N . ARG A 1 99 ? -4.811 -11.244 13.937 1.00 90.25 99 ARG A N 1
ATOM 736 C CA . ARG A 1 99 ? -6.127 -11.665 14.432 1.00 90.25 99 ARG A CA 1
ATOM 737 C C . ARG A 1 99 ? -6.969 -12.195 13.280 1.00 90.25 99 ARG A C 1
ATOM 739 O O . ARG A 1 99 ? -7.268 -11.462 12.342 1.00 90.25 99 ARG A O 1
ATOM 746 N N . PHE A 1 100 ? -7.334 -13.476 13.326 1.00 87.50 100 PHE A N 1
ATOM 747 C CA . PHE A 1 100 ? -8.010 -14.140 12.203 1.00 87.50 100 PHE A CA 1
ATOM 748 C C . PHE A 1 100 ? -9.413 -13.588 11.925 1.00 87.50 100 PHE A C 1
ATOM 750 O O . PHE A 1 100 ? -9.819 -13.507 10.770 1.00 87.50 100 PHE A O 1
ATOM 757 N N . ASP A 1 101 ? -10.118 -13.155 12.967 1.00 92.00 101 ASP A N 1
ATOM 758 C CA . ASP A 1 101 ? -11.424 -12.498 12.893 1.00 92.00 101 ASP A CA 1
ATOM 759 C C . ASP A 1 101 ? -11.368 -11.110 12.227 1.00 92.00 101 ASP A C 1
ATOM 761 O O . ASP A 1 101 ? -12.346 -10.692 11.611 1.00 92.00 101 ASP A O 1
ATOM 765 N N . ALA A 1 102 ? -10.217 -10.430 12.249 1.00 95.88 102 ALA A N 1
ATOM 766 C CA . ALA A 1 102 ? -10.016 -9.149 11.565 1.00 95.88 102 ALA A CA 1
ATOM 767 C C . ALA A 1 102 ? -9.711 -9.292 10.061 1.00 95.88 102 ALA A C 1
ATOM 769 O O . ALA A 1 102 ? -9.920 -8.350 9.293 1.00 95.88 102 ALA A O 1
ATOM 770 N N . VAL A 1 103 ? -9.200 -10.451 9.620 1.00 95.44 103 VAL A N 1
ATOM 771 C CA . VAL A 1 103 ? -8.675 -10.623 8.253 1.00 95.44 103 VAL A CA 1
ATOM 772 C C . VAL A 1 103 ? -9.749 -10.355 7.202 1.00 95.44 103 VAL A C 1
ATOM 774 O O . VAL A 1 103 ? -9.478 -9.653 6.233 1.00 95.44 103 VAL A O 1
ATOM 777 N N . SER A 1 104 ? -10.971 -10.852 7.398 1.00 93.50 104 SER A N 1
ATOM 778 C CA . SER A 1 104 ? -12.069 -10.643 6.445 1.00 93.50 104 SER A CA 1
ATOM 779 C C . SER A 1 104 ? -12.413 -9.160 6.265 1.00 93.50 104 SER A C 1
ATOM 781 O O . SER A 1 104 ? -12.603 -8.723 5.131 1.00 93.50 104 SER A O 1
ATOM 783 N N . GLY A 1 105 ? -12.431 -8.379 7.352 1.00 96.19 105 GLY A N 1
ATOM 784 C CA . GLY A 1 105 ? -12.675 -6.933 7.300 1.00 96.19 105 GLY A CA 1
ATOM 785 C C . GLY A 1 105 ? -11.557 -6.185 6.572 1.00 96.19 105 GLY A C 1
ATOM 786 O O . GLY A 1 105 ? -11.819 -5.382 5.679 1.00 96.19 105 GLY A O 1
ATOM 787 N N . LEU A 1 106 ? -10.296 -6.524 6.863 1.00 98.06 106 LEU A N 1
ATOM 788 C CA . LEU A 1 106 ? -9.142 -5.954 6.157 1.00 98.06 106 LEU A CA 1
ATOM 789 C C . LEU A 1 106 ? -9.172 -6.291 4.657 1.00 98.06 106 LEU A C 1
ATOM 791 O O . LEU A 1 106 ? -8.958 -5.423 3.814 1.00 98.06 106 LEU A O 1
ATOM 795 N N . VAL A 1 107 ? -9.480 -7.540 4.304 1.00 97.62 107 VAL A N 1
ATOM 796 C CA . VAL A 1 107 ? -9.608 -7.975 2.907 1.00 97.62 107 VAL A CA 1
ATOM 797 C C . VAL A 1 107 ? -10.742 -7.231 2.198 1.00 97.62 107 VAL A C 1
ATOM 799 O O . VAL A 1 107 ? -10.544 -6.781 1.070 1.00 97.62 107 VAL A O 1
ATOM 802 N N . ALA A 1 108 ? -11.895 -7.038 2.845 1.00 96.50 108 ALA A N 1
ATOM 803 C CA . ALA A 1 108 ? -12.995 -6.254 2.284 1.00 96.50 108 ALA A CA 1
ATOM 804 C C . ALA A 1 108 ? -12.562 -4.809 1.976 1.00 96.50 108 ALA A C 1
ATOM 806 O O . ALA A 1 108 ? -12.787 -4.323 0.868 1.00 96.50 108 ALA A O 1
ATOM 807 N N . MET A 1 109 ? -11.827 -4.164 2.886 1.00 97.50 109 MET A N 1
ATOM 808 C CA . MET A 1 109 ? -11.273 -2.825 2.652 1.00 97.50 109 MET A CA 1
ATOM 809 C C . MET A 1 109 ? -10.276 -2.793 1.481 1.00 97.50 109 MET A C 1
ATOM 811 O O . MET A 1 109 ? -10.287 -1.848 0.693 1.00 97.50 109 MET A O 1
ATOM 815 N N . VAL A 1 110 ? -9.432 -3.821 1.310 1.00 97.56 110 VAL A N 1
ATOM 816 C CA . VAL A 1 110 ? -8.543 -3.936 0.132 1.00 97.56 110 VAL A CA 1
ATOM 817 C C . VAL A 1 110 ? -9.356 -4.012 -1.164 1.00 97.56 110 VAL A C 1
ATOM 819 O O . VAL A 1 110 ? -9.027 -3.345 -2.151 1.00 97.56 110 VAL A O 1
ATOM 822 N N . VAL A 1 111 ? -10.435 -4.799 -1.164 1.00 96.56 111 VAL A N 1
ATOM 823 C CA . VAL A 1 111 ? -11.349 -4.928 -2.307 1.00 96.56 111 VAL A CA 1
ATOM 824 C C . VAL A 1 111 ? -12.023 -3.593 -2.618 1.00 96.56 111 VAL A C 1
ATOM 826 O O . VAL A 1 111 ? -12.086 -3.229 -3.790 1.00 96.56 111 VAL A O 1
ATOM 829 N N . GLU A 1 112 ? -12.448 -2.822 -1.617 1.00 94.69 112 GLU A N 1
ATOM 830 C CA . GLU A 1 112 ? -12.987 -1.463 -1.801 1.00 94.69 112 GLU A CA 1
ATOM 831 C C . GLU A 1 112 ? -11.935 -0.497 -2.374 1.00 94.69 112 GLU A C 1
ATOM 833 O O . GLU A 1 112 ? -12.212 0.259 -3.307 1.00 94.69 112 GLU A O 1
ATOM 838 N N . GLY A 1 113 ? -10.694 -0.580 -1.891 1.00 93.06 113 GLY A N 1
ATOM 839 C CA . GLY A 1 113 ? -9.569 0.231 -2.350 1.00 93.06 113 GLY A CA 1
ATOM 840 C C . GLY A 1 113 ? -9.489 1.615 -1.693 1.00 93.06 113 GLY A C 1
ATOM 841 O O . GLY A 1 113 ? -9.930 1.836 -0.565 1.00 93.06 113 GLY A O 1
ATOM 842 N N . GLY A 1 114 ? -8.851 2.562 -2.388 1.00 92.19 114 GLY A N 1
ATOM 843 C CA . GLY A 1 114 ? -8.572 3.900 -1.856 1.00 92.19 114 GLY A CA 1
ATOM 844 C C . GLY A 1 114 ? -7.584 3.896 -0.681 1.00 92.19 114 GLY A C 1
ATOM 845 O O . GLY A 1 114 ? -6.824 2.949 -0.485 1.00 92.19 114 GLY A O 1
ATOM 846 N N . PHE A 1 115 ? -7.591 4.974 0.105 1.00 93.19 115 PHE A N 1
ATOM 847 C CA . PHE A 1 115 ? -6.757 5.097 1.305 1.00 93.19 115 PHE A CA 1
ATOM 848 C C . PHE A 1 115 ? -7.023 4.007 2.371 1.00 93.19 115 PHE A C 1
ATOM 850 O O . PHE A 1 115 ? -6.047 3.386 2.796 1.00 93.19 115 PHE A O 1
ATOM 857 N N . PRO A 1 116 ? -8.284 3.681 2.749 1.00 94.38 116 PRO A N 1
ATOM 858 C CA . PRO A 1 116 ? -8.542 2.579 3.677 1.00 94.38 116 PRO A CA 1
ATOM 859 C C . PRO A 1 116 ? -8.024 1.237 3.160 1.00 94.38 116 PRO A C 1
ATOM 861 O O . PRO A 1 116 ? -7.387 0.500 3.909 1.00 94.38 116 PRO A O 1
ATOM 864 N N . GLY A 1 117 ? -8.236 0.934 1.875 1.00 95.81 117 GLY A N 1
ATOM 865 C CA . GLY A 1 117 ? -7.720 -0.293 1.273 1.00 95.81 117 GLY A CA 1
ATOM 866 C C . GLY A 1 117 ? -6.195 -0.372 1.286 1.00 95.81 117 GLY A C 1
ATOM 867 O O . GLY A 1 117 ? -5.646 -1.440 1.539 1.00 95.81 117 GLY A O 1
ATOM 868 N N . MET A 1 118 ? -5.498 0.754 1.096 1.00 95.81 118 MET A N 1
ATOM 869 C CA . MET A 1 118 ? -4.038 0.818 1.230 1.00 95.81 118 MET A CA 1
ATOM 870 C C . MET A 1 118 ? -3.583 0.531 2.668 1.00 95.81 118 MET A C 1
ATOM 872 O O . MET A 1 118 ? -2.646 -0.246 2.862 1.00 95.81 118 MET A O 1
ATOM 876 N N . LEU A 1 119 ? -4.252 1.104 3.678 1.00 96.94 119 LEU A N 1
ATOM 877 C CA . LEU A 1 119 ? -3.948 0.821 5.086 1.00 96.94 119 LEU A CA 1
ATOM 878 C C . LEU A 1 119 ? -4.173 -0.658 5.411 1.00 96.94 119 LEU A C 1
ATOM 880 O O . LEU A 1 119 ? -3.288 -1.297 5.975 1.00 96.94 119 LEU A O 1
ATOM 884 N N . ALA A 1 120 ? -5.300 -1.225 4.981 1.00 97.81 120 ALA A N 1
ATOM 885 C CA . ALA A 1 120 ? -5.598 -2.636 5.182 1.00 97.81 120 ALA A CA 1
ATOM 886 C C . ALA A 1 120 ? -4.588 -3.557 4.474 1.00 97.81 120 ALA A C 1
ATOM 888 O O . ALA A 1 120 ? -4.108 -4.520 5.072 1.00 97.81 120 ALA A O 1
ATOM 889 N N . GLN A 1 121 ? -4.187 -3.230 3.240 1.00 97.75 121 GLN A N 1
ATOM 890 C CA . GLN A 1 121 ? -3.132 -3.944 2.516 1.00 97.75 121 GLN A CA 1
ATOM 891 C C . GLN A 1 121 ? -1.805 -3.900 3.285 1.00 97.75 121 GLN A C 1
ATOM 893 O O . GLN A 1 121 ? -1.135 -4.924 3.418 1.00 97.75 121 GLN A O 1
ATOM 898 N N . ARG A 1 122 ? -1.418 -2.728 3.806 1.00 97.31 122 ARG A N 1
ATOM 899 C CA . ARG A 1 122 ? -0.196 -2.567 4.605 1.00 97.31 122 ARG A CA 1
ATOM 900 C C . ARG A 1 122 ? -0.251 -3.394 5.890 1.00 97.31 122 ARG A C 1
ATOM 902 O O . ARG A 1 122 ? 0.739 -4.043 6.221 1.00 97.31 122 ARG A O 1
ATOM 909 N N . THR A 1 123 ? -1.388 -3.416 6.577 1.00 97.62 123 THR A N 1
ATOM 910 C CA . THR A 1 123 ? -1.594 -4.236 7.779 1.00 97.62 123 THR A CA 1
ATOM 911 C C . THR A 1 123 ? -1.476 -5.729 7.462 1.00 97.62 123 THR A C 1
ATOM 913 O O . THR A 1 123 ? -0.729 -6.443 8.130 1.00 97.62 123 THR A O 1
ATOM 916 N N . LEU A 1 124 ? -2.108 -6.204 6.382 1.00 97.88 124 LEU A N 1
ATOM 917 C CA . LEU A 1 124 ? -1.977 -7.596 5.929 1.00 97.88 124 LEU A CA 1
ATOM 918 C C . LEU A 1 124 ? -0.532 -7.944 5.533 1.00 97.88 124 LEU A C 1
ATOM 920 O O . LEU A 1 124 ? -0.049 -9.022 5.876 1.00 97.88 124 LEU A O 1
ATOM 924 N N . GLN A 1 125 ? 0.181 -7.029 4.868 1.00 96.62 125 GLN A N 1
ATOM 925 C CA . GLN A 1 125 ? 1.604 -7.182 4.544 1.00 96.62 125 GLN A CA 1
ATOM 926 C C . GLN A 1 125 ? 2.468 -7.311 5.810 1.00 96.62 125 GLN A C 1
ATOM 928 O O . GLN A 1 125 ? 3.374 -8.141 5.850 1.00 96.62 125 GLN A O 1
ATOM 933 N N . GLN A 1 126 ? 2.204 -6.517 6.849 1.00 96.06 126 GLN A N 1
ATOM 934 C CA . GLN A 1 126 ? 2.924 -6.614 8.124 1.00 96.06 126 GLN A CA 1
ATOM 935 C C . GLN A 1 126 ? 2.660 -7.958 8.810 1.00 96.06 126 GLN A C 1
ATOM 937 O O . GLN A 1 126 ? 3.597 -8.639 9.231 1.00 96.06 126 GLN A O 1
ATOM 942 N N . TRP A 1 127 ? 1.399 -8.390 8.862 1.00 96.94 127 TRP A N 1
ATOM 943 C CA . TRP A 1 127 ? 1.020 -9.679 9.443 1.00 96.94 127 TRP A CA 1
ATOM 944 C C . TRP A 1 127 ? 1.606 -10.866 8.682 1.00 96.94 127 TRP A C 1
ATOM 946 O O . TRP A 1 127 ? 2.036 -11.841 9.301 1.00 96.94 127 TRP A O 1
ATOM 956 N N . ALA A 1 128 ? 1.722 -10.765 7.358 1.00 95.94 128 ALA A N 1
ATOM 957 C CA . ALA A 1 128 ? 2.359 -11.779 6.527 1.00 95.94 128 ALA A CA 1
ATOM 958 C C . ALA A 1 128 ? 3.825 -12.061 6.911 1.00 95.94 128 ALA A C 1
ATOM 960 O O . ALA A 1 128 ? 4.323 -13.145 6.618 1.00 95.94 128 ALA A O 1
ATOM 961 N N . GLY A 1 129 ? 4.506 -11.141 7.607 1.00 93.81 129 GLY A N 1
ATOM 962 C CA . GLY A 1 129 ? 5.851 -11.373 8.140 1.00 93.81 129 GLY A CA 1
ATOM 963 C C . GLY A 1 129 ? 5.914 -12.423 9.258 1.00 93.81 129 GLY A C 1
ATOM 964 O O . GLY A 1 129 ? 6.952 -13.052 9.439 1.00 93.81 129 GLY A O 1
ATOM 965 N N . SER A 1 130 ? 4.814 -12.641 9.988 1.00 94.25 130 SER A N 1
ATOM 966 C CA . SER A 1 130 ? 4.733 -13.618 11.089 1.00 94.25 130 SER A CA 1
ATOM 967 C C . SER A 1 130 ? 3.776 -14.781 10.812 1.00 94.25 130 SER A C 1
ATOM 969 O O . SER A 1 130 ? 3.983 -15.874 11.332 1.00 94.25 130 SER A O 1
ATOM 971 N N . THR A 1 131 ? 2.755 -14.583 9.971 1.00 95.50 131 THR A N 1
ATOM 972 C CA . THR A 1 131 ? 1.755 -15.610 9.630 1.00 95.50 131 THR A CA 1
ATOM 973 C C . THR A 1 131 ? 1.409 -15.645 8.129 1.00 95.50 131 THR A C 1
ATOM 975 O O . THR A 1 131 ? 0.245 -15.482 7.740 1.00 95.50 131 THR A O 1
ATOM 978 N N . PRO A 1 132 ? 2.394 -15.882 7.248 1.00 96.19 132 PRO A N 1
ATOM 979 C CA . PRO A 1 132 ? 2.193 -15.794 5.802 1.00 96.19 132 PRO A CA 1
ATOM 980 C C . PRO A 1 132 ? 1.111 -16.740 5.276 1.00 96.19 132 PRO A C 1
ATOM 982 O O . PRO A 1 132 ? 0.268 -16.314 4.491 1.00 96.19 132 PRO A O 1
ATOM 985 N N . ASP A 1 133 ? 1.075 -17.991 5.744 1.00 95.94 133 ASP A N 1
ATOM 986 C CA . ASP A 1 133 ? 0.142 -18.996 5.220 1.00 95.94 133 ASP A CA 1
ATOM 987 C C . ASP A 1 133 ? -1.324 -18.637 5.499 1.00 95.94 133 ASP A C 1
ATOM 989 O O . ASP A 1 133 ? -2.165 -18.768 4.613 1.00 95.94 133 ASP A O 1
ATOM 993 N N . HIS A 1 134 ? -1.644 -18.111 6.688 1.00 95.06 134 HIS A N 1
ATOM 994 C CA . HIS A 1 134 ? -3.017 -17.705 7.012 1.00 95.06 134 HIS A CA 1
ATOM 995 C C . HIS A 1 134 ? -3.471 -16.499 6.185 1.00 95.06 134 HIS A C 1
ATOM 997 O O . HIS A 1 134 ? -4.587 -16.498 5.666 1.00 95.06 134 HIS A O 1
ATOM 1003 N N . VAL A 1 135 ? -2.605 -15.490 6.022 1.00 97.12 135 VAL A N 1
ATOM 1004 C CA . VAL A 1 135 ? -2.913 -14.327 5.174 1.00 97.12 135 VAL A CA 1
ATOM 1005 C C . VAL A 1 135 ? -3.084 -14.777 3.720 1.00 97.12 135 VAL A C 1
ATOM 1007 O O . VAL A 1 135 ? -4.049 -14.388 3.066 1.00 97.12 135 VAL A O 1
ATOM 1010 N N . ALA A 1 136 ? -2.203 -15.651 3.226 1.00 97.62 136 ALA A N 1
ATOM 1011 C CA . ALA A 1 136 ? -2.276 -16.181 1.870 1.00 97.62 136 ALA A CA 1
ATOM 1012 C C . ALA A 1 136 ? -3.568 -16.967 1.609 1.00 97.62 136 ALA A C 1
ATOM 1014 O O . ALA A 1 136 ? -4.206 -16.750 0.581 1.00 97.62 136 ALA A O 1
ATOM 1015 N N . LEU A 1 137 ? -3.975 -17.846 2.532 1.00 97.25 137 LEU A N 1
ATOM 1016 C CA . LEU A 1 137 ? -5.217 -18.618 2.415 1.00 97.25 137 LEU A CA 1
ATOM 1017 C C . LEU A 1 137 ? -6.451 -17.713 2.399 1.00 97.25 137 LEU A C 1
ATOM 1019 O O . LEU A 1 137 ? -7.358 -17.929 1.596 1.00 97.25 137 LEU A O 1
ATOM 1023 N N . ALA A 1 138 ? -6.480 -16.682 3.246 1.00 96.75 138 ALA A N 1
ATOM 1024 C CA . ALA A 1 138 ? -7.586 -15.733 3.271 1.00 96.75 138 ALA A CA 1
ATOM 1025 C C . ALA A 1 138 ? -7.693 -14.938 1.961 1.00 96.75 138 ALA A C 1
ATOM 1027 O O . ALA A 1 138 ? -8.786 -14.802 1.411 1.00 96.75 138 ALA A O 1
ATOM 1028 N N . LEU A 1 139 ? -6.561 -14.469 1.425 1.00 98.19 139 LEU A N 1
ATOM 1029 C CA . LEU A 1 139 ? -6.516 -13.772 0.138 1.00 98.19 139 LEU A CA 1
ATOM 1030 C C . LEU A 1 139 ? -6.901 -14.693 -1.029 1.00 98.19 139 LEU A C 1
ATOM 1032 O O . LEU A 1 139 ? -7.669 -14.286 -1.900 1.00 98.19 139 LEU A O 1
ATOM 1036 N N . GLU A 1 140 ? -6.419 -15.940 -1.044 1.00 97.75 140 GLU A N 1
ATOM 1037 C CA . GLU A 1 140 ? -6.796 -16.926 -2.064 1.00 97.75 140 GLU A CA 1
ATOM 1038 C C . GLU A 1 140 ? -8.300 -17.217 -2.032 1.00 97.75 140 GLU A C 1
ATOM 1040 O O . GLU A 1 140 ? -8.938 -17.255 -3.084 1.00 97.75 140 GLU A O 1
ATOM 1045 N N . ASN A 1 141 ? -8.880 -17.376 -0.841 1.00 97.06 141 ASN A N 1
ATOM 1046 C CA . ASN A 1 141 ? -10.315 -17.587 -0.692 1.00 97.06 141 ASN A CA 1
ATOM 1047 C C . ASN A 1 141 ? -11.121 -16.365 -1.163 1.00 97.06 141 ASN A C 1
ATOM 1049 O O . ASN A 1 141 ? -12.116 -16.511 -1.870 1.00 97.06 141 ASN A O 1
ATOM 1053 N N . ALA A 1 142 ? -10.667 -15.151 -0.841 1.00 97.38 142 ALA A N 1
ATOM 1054 C CA . ALA A 1 142 ? -11.321 -13.918 -1.276 1.00 97.38 142 ALA A CA 1
ATOM 1055 C C . ALA A 1 142 ? -11.348 -13.766 -2.805 1.00 97.38 142 ALA A C 1
ATOM 1057 O O . ALA A 1 142 ? -12.353 -13.325 -3.369 1.00 97.38 142 ALA A O 1
ATOM 1058 N N . LEU A 1 143 ? -10.293 -14.206 -3.500 1.00 97.50 143 LEU A N 1
ATOM 1059 C CA . LEU A 1 143 ? -10.235 -14.200 -4.966 1.00 97.50 143 LEU A CA 1
ATOM 1060 C C . LEU A 1 143 ? -11.337 -15.044 -5.631 1.00 97.50 143 LEU A C 1
ATOM 1062 O O . LEU A 1 143 ? -11.609 -14.831 -6.812 1.00 97.50 143 LEU A O 1
ATOM 1066 N N . LEU A 1 144 ? -11.992 -15.971 -4.924 1.00 95.44 144 LEU A N 1
ATOM 1067 C CA . LEU A 1 144 ? -13.121 -16.737 -5.469 1.00 95.44 144 LEU A CA 1
ATOM 1068 C C . LEU A 1 144 ? -14.397 -15.889 -5.604 1.00 95.44 144 LEU A C 1
ATOM 1070 O O . LEU A 1 144 ? -15.202 -16.137 -6.499 1.00 95.44 144 LEU A O 1
ATOM 1074 N N . GLY A 1 145 ? -14.583 -14.897 -4.727 1.00 93.88 145 GLY A N 1
ATOM 1075 C CA . GLY A 1 145 ? -15.803 -14.084 -4.660 1.00 93.88 145 GLY A CA 1
ATOM 1076 C C . GLY A 1 145 ? -15.713 -12.731 -5.368 1.00 93.88 145 GLY A C 1
ATOM 1077 O O . GLY A 1 145 ? -16.740 -12.137 -5.690 1.00 93.88 145 GLY A O 1
ATOM 1078 N N . VAL A 1 146 ? -14.505 -12.230 -5.627 1.00 96.31 146 VAL A N 1
ATOM 1079 C CA . VAL A 1 146 ? -14.308 -10.875 -6.161 1.00 96.31 146 VAL A CA 1
ATOM 1080 C C . VAL A 1 146 ? -14.373 -10.848 -7.684 1.00 96.31 146 VAL A C 1
ATOM 1082 O O . VAL A 1 146 ? -13.677 -11.598 -8.365 1.00 96.31 146 VAL A O 1
ATOM 1085 N N . GLN A 1 147 ? -15.177 -9.933 -8.220 1.00 93.00 147 GLN A N 1
ATOM 1086 C CA . GLN A 1 147 ? -15.357 -9.718 -9.656 1.00 93.00 147 GLN A CA 1
ATOM 1087 C C . GLN A 1 147 ? -14.805 -8.350 -10.080 1.00 93.00 147 GLN A C 1
ATOM 1089 O O . GLN A 1 147 ? -14.733 -7.419 -9.278 1.00 93.00 147 GLN A O 1
ATOM 1094 N N . GLY A 1 148 ? -14.451 -8.226 -11.360 1.00 95.25 148 GLY A N 1
ATOM 1095 C CA . GLY A 1 148 ? -13.921 -6.994 -11.949 1.00 95.25 148 GLY A CA 1
ATOM 1096 C C . GLY A 1 148 ? -12.407 -6.835 -11.791 1.00 95.25 148 GLY A C 1
ATOM 1097 O O . GLY A 1 148 ? -11.821 -7.214 -10.781 1.00 95.25 148 GLY A O 1
ATOM 1098 N N . ASP A 1 149 ? -11.769 -6.247 -12.802 1.00 95.62 149 ASP A N 1
ATOM 1099 C CA . ASP A 1 149 ? -10.304 -6.207 -12.905 1.00 95.62 149 ASP A CA 1
ATOM 1100 C C . ASP A 1 149 ? -9.643 -5.357 -11.805 1.00 95.62 149 ASP A C 1
ATOM 1102 O O . ASP A 1 149 ? -8.649 -5.761 -11.219 1.00 95.62 149 ASP A O 1
ATOM 1106 N N . GLY A 1 150 ? -10.226 -4.209 -11.444 1.00 94.69 150 GLY A N 1
ATOM 1107 C CA . GLY A 1 150 ? -9.667 -3.329 -10.409 1.00 94.69 150 GLY A CA 1
ATOM 1108 C C . GLY A 1 150 ? -9.652 -3.939 -8.995 1.00 94.69 150 GLY A C 1
ATOM 1109 O O . GLY A 1 150 ? -8.609 -3.933 -8.343 1.00 94.69 150 GLY A O 1
ATOM 1110 N N . PRO A 1 151 ? -10.784 -4.439 -8.466 1.00 96.56 151 PRO A N 1
ATOM 1111 C CA . PRO A 1 151 ? -10.802 -5.105 -7.163 1.00 96.56 151 PRO A CA 1
ATOM 1112 C C . PRO A 1 151 ? -9.948 -6.379 -7.124 1.00 96.56 151 PRO A C 1
ATOM 1114 O O . PRO A 1 151 ? -9.231 -6.605 -6.146 1.00 96.56 151 PRO A O 1
ATOM 1117 N N . ARG A 1 152 ? -9.972 -7.186 -8.197 1.00 97.75 152 ARG A N 1
ATOM 1118 C CA . ARG A 1 152 ? -9.130 -8.387 -8.307 1.00 97.75 152 ARG A CA 1
ATOM 1119 C C . ARG A 1 152 ? -7.644 -8.036 -8.340 1.00 97.75 152 ARG A C 1
ATOM 1121 O O . ARG A 1 152 ? -6.877 -8.676 -7.624 1.00 97.75 152 ARG A O 1
ATOM 1128 N N . SER A 1 153 ? -7.233 -7.000 -9.074 1.00 97.12 153 SER A N 1
ATOM 1129 C CA . SER A 1 153 ? -5.826 -6.590 -9.141 1.00 97.12 153 SER A CA 1
ATOM 1130 C C . SER A 1 153 ? -5.274 -6.148 -7.786 1.00 97.12 153 SER A C 1
ATOM 1132 O O . SER A 1 153 ? -4.167 -6.547 -7.438 1.00 97.12 153 SER A O 1
ATOM 1134 N N . ARG A 1 154 ? -6.056 -5.432 -6.965 1.00 97.00 154 ARG A N 1
ATOM 1135 C CA . ARG A 1 154 ? -5.659 -5.065 -5.590 1.00 97.00 154 ARG A CA 1
ATOM 1136 C C . ARG A 1 154 ? -5.436 -6.283 -4.698 1.00 97.00 154 ARG A C 1
ATOM 1138 O O . ARG A 1 154 ? -4.463 -6.323 -3.943 1.00 97.00 154 ARG A O 1
ATOM 1145 N N . LEU A 1 155 ? -6.304 -7.293 -4.789 1.00 98.12 155 LEU A N 1
ATOM 1146 C CA . LEU A 1 155 ? -6.099 -8.546 -4.058 1.00 98.12 155 LEU A CA 1
ATOM 1147 C C . LEU A 1 155 ? -4.859 -9.287 -4.549 1.00 98.12 155 LEU A C 1
ATOM 1149 O O . LEU A 1 155 ? -4.075 -9.749 -3.727 1.00 98.12 155 LEU A O 1
ATOM 1153 N N . VAL A 1 156 ? -4.647 -9.372 -5.862 1.00 98.44 156 VAL A N 1
ATOM 1154 C CA . VAL A 1 156 ? -3.472 -10.039 -6.440 1.00 98.44 156 VAL A CA 1
ATOM 1155 C C . VAL A 1 156 ? -2.172 -9.315 -6.089 1.00 98.44 156 VAL A C 1
ATOM 1157 O O . VAL A 1 156 ? -1.192 -9.966 -5.733 1.00 98.44 156 VAL A O 1
ATOM 1160 N N . GLU A 1 157 ? -2.158 -7.983 -6.103 1.00 98.19 157 GLU A N 1
ATOM 1161 C CA . GLU A 1 157 ? -1.028 -7.195 -5.609 1.00 98.19 157 GLU A CA 1
ATOM 1162 C C . GLU A 1 157 ? -0.754 -7.504 -4.133 1.00 98.19 157 GLU A C 1
ATOM 1164 O O . GLU A 1 157 ? 0.388 -7.754 -3.755 1.00 98.19 157 GLU A O 1
ATOM 1169 N N . THR A 1 158 ? -1.808 -7.582 -3.314 1.00 98.50 158 THR A N 1
ATOM 1170 C CA . THR A 1 158 ? -1.700 -7.943 -1.893 1.00 98.50 158 THR A CA 1
ATOM 1171 C C . THR A 1 158 ? -1.160 -9.362 -1.703 1.00 98.50 158 THR A C 1
ATOM 1173 O O . THR A 1 158 ? -0.284 -9.561 -0.867 1.00 98.50 158 THR A O 1
ATOM 1176 N N . VAL A 1 159 ? -1.591 -10.337 -2.515 1.00 98.56 159 VAL A N 1
ATOM 1177 C CA . VAL A 1 159 ? -0.999 -11.689 -2.559 1.00 98.56 159 VAL A CA 1
ATOM 1178 C C . VAL A 1 159 ? 0.496 -11.604 -2.866 1.00 98.56 159 VAL A C 1
ATOM 1180 O O . VAL A 1 159 ? 1.294 -12.294 -2.236 1.00 98.56 159 VAL A O 1
ATOM 1183 N N . GLY A 1 160 ? 0.893 -10.717 -3.779 1.00 97.75 160 GLY A N 1
ATOM 1184 C CA . GLY A 1 160 ? 2.290 -10.457 -4.117 1.00 97.75 160 GLY A CA 1
ATOM 1185 C C . GLY A 1 160 ? 3.170 -10.030 -2.943 1.00 97.75 160 GLY A C 1
ATOM 1186 O O . GLY A 1 160 ? 4.356 -10.359 -2.930 1.00 97.75 160 GLY A O 1
ATOM 1187 N N . LEU A 1 161 ? 2.593 -9.369 -1.937 1.00 97.50 161 LEU A N 1
ATOM 1188 C CA . LEU A 1 161 ? 3.293 -8.920 -0.730 1.00 97.50 161 LEU A CA 1
ATOM 1189 C C . LEU A 1 161 ? 3.488 -10.030 0.315 1.00 97.50 161 LEU A C 1
ATOM 1191 O O . LEU A 1 161 ? 4.227 -9.834 1.280 1.00 97.50 161 LEU A O 1
ATOM 1195 N N . VAL A 1 162 ? 2.834 -11.183 0.146 1.00 98.00 162 VAL A N 1
ATOM 1196 C CA . VAL A 1 162 ? 2.895 -12.307 1.086 1.00 98.00 162 VAL A CA 1
ATOM 1197 C C . VAL A 1 162 ? 3.979 -13.301 0.642 1.00 98.00 162 VAL A C 1
ATOM 1199 O O . VAL A 1 162 ? 3.959 -13.777 -0.504 1.00 98.00 162 VAL A O 1
ATOM 1202 N N . PRO A 1 163 ? 4.943 -13.658 1.512 1.00 95.88 163 PRO A N 1
ATOM 1203 C CA . PRO A 1 163 ? 5.942 -14.667 1.184 1.00 95.88 163 PRO A CA 1
ATOM 1204 C C . PRO A 1 163 ? 5.342 -16.083 1.230 1.00 95.88 163 PRO A C 1
ATOM 1206 O O . PRO A 1 163 ? 4.272 -16.314 1.782 1.00 95.88 163 PRO A O 1
ATOM 1209 N N . GLY A 1 164 ? 6.052 -17.057 0.659 1.00 95.06 164 GLY A N 1
ATOM 1210 C CA . GLY A 1 164 ? 5.678 -18.475 0.733 1.00 95.06 164 GLY A CA 1
ATOM 1211 C C . GLY A 1 164 ? 5.035 -19.038 -0.537 1.00 95.06 164 GLY A C 1
ATOM 1212 O O . GLY A 1 164 ? 4.825 -18.338 -1.528 1.00 95.06 164 GLY A O 1
ATOM 1213 N N . ARG A 1 165 ? 4.750 -20.345 -0.520 1.00 95.12 165 ARG A N 1
ATOM 1214 C CA . ARG A 1 165 ? 4.364 -21.113 -1.720 1.00 95.12 165 ARG A CA 1
ATOM 1215 C C . ARG A 1 165 ? 2.921 -20.885 -2.168 1.00 95.12 165 ARG A C 1
ATOM 1217 O O . ARG A 1 165 ? 2.639 -20.992 -3.359 1.00 95.12 165 ARG A O 1
ATOM 1224 N N . ILE A 1 166 ? 2.010 -20.584 -1.238 1.00 97.31 166 ILE A N 1
ATOM 1225 C CA . ILE A 1 166 ? 0.593 -20.351 -1.563 1.00 97.31 166 ILE A CA 1
ATOM 1226 C C . ILE A 1 166 ? 0.455 -19.125 -2.481 1.00 97.31 166 ILE A C 1
ATOM 1228 O O . ILE A 1 166 ? -0.094 -19.290 -3.573 1.00 97.31 166 ILE A O 1
ATOM 1232 N N . PRO A 1 167 ? 1.022 -17.947 -2.139 1.00 98.00 167 PRO A N 1
ATOM 1233 C CA . PRO A 1 167 ? 1.019 -16.800 -3.039 1.00 98.00 167 PRO A CA 1
ATOM 1234 C C . PRO A 1 167 ? 1.661 -17.091 -4.392 1.00 98.00 167 PRO A C 1
ATOM 1236 O O . PRO A 1 167 ? 1.076 -16.782 -5.421 1.00 98.00 167 PRO A O 1
ATOM 1239 N N . GLU A 1 168 ? 2.824 -17.746 -4.417 1.00 97.38 168 GLU A N 1
ATOM 1240 C CA . GLU A 1 168 ? 3.526 -18.068 -5.665 1.00 97.38 168 GLU A CA 1
ATOM 1241 C C . GLU A 1 168 ? 2.663 -18.901 -6.617 1.00 97.38 168 GLU A C 1
ATOM 1243 O O . GLU A 1 168 ? 2.516 -18.554 -7.787 1.00 97.38 168 GLU A O 1
ATOM 1248 N N . ARG A 1 169 ? 2.014 -19.952 -6.104 1.00 97.69 169 ARG A N 1
ATOM 1249 C CA . ARG A 1 169 ? 1.087 -20.781 -6.883 1.00 97.69 169 ARG A CA 1
ATOM 1250 C C . ARG A 1 169 ? -0.078 -19.964 -7.443 1.00 97.69 169 ARG A C 1
ATOM 1252 O O . ARG A 1 169 ? -0.475 -20.170 -8.588 1.00 97.69 169 ARG A O 1
ATOM 1259 N N . VAL A 1 170 ? -0.637 -19.054 -6.644 1.00 98.31 170 VAL A N 1
ATOM 1260 C CA . VAL A 1 170 ? -1.729 -18.171 -7.079 1.00 98.31 170 VAL A CA 1
ATOM 1261 C C . VAL A 1 170 ? -1.255 -17.243 -8.201 1.00 98.31 170 VAL A C 1
ATOM 1263 O O . VAL A 1 170 ? -1.928 -17.141 -9.225 1.00 98.31 170 VAL A O 1
ATOM 1266 N N . LEU A 1 171 ? -0.082 -16.628 -8.053 1.00 98.56 171 LEU A N 1
ATOM 1267 C CA . LEU A 1 171 ? 0.499 -15.718 -9.043 1.00 98.56 171 LEU A CA 1
ATOM 1268 C C . LEU A 1 171 ? 0.835 -16.437 -10.359 1.00 98.56 171 LEU A C 1
ATOM 1270 O O . LEU A 1 171 ? 0.487 -15.939 -11.428 1.00 98.56 171 LEU A O 1
ATOM 1274 N N . LEU A 1 172 ? 1.427 -17.635 -10.285 1.00 98.31 172 LEU A N 1
ATOM 1275 C CA . LEU A 1 172 ? 1.727 -18.490 -11.441 1.00 98.31 172 LEU A CA 1
ATOM 1276 C C . LEU A 1 172 ? 0.471 -18.897 -12.220 1.00 98.31 172 LEU A C 1
ATOM 1278 O O . LEU A 1 172 ? 0.527 -19.054 -13.437 1.00 98.31 172 LEU A O 1
ATOM 1282 N N . ARG A 1 173 ? -0.666 -19.055 -11.534 1.00 98.31 173 ARG A N 1
ATOM 1283 C CA . ARG A 1 173 ? -1.958 -19.331 -12.174 1.00 98.31 173 ARG A CA 1
ATOM 1284 C C . ARG A 1 173 ? -2.530 -18.092 -12.865 1.00 98.31 173 ARG A C 1
ATOM 1286 O O . ARG A 1 173 ? -3.093 -18.221 -13.944 1.00 98.31 173 ARG A O 1
ATOM 1293 N N . ILE A 1 174 ? -2.424 -16.920 -12.238 1.00 98.62 174 ILE A N 1
ATOM 1294 C CA . ILE A 1 174 ? -3.089 -15.688 -12.694 1.00 98.62 174 ILE A CA 1
ATOM 1295 C C . ILE A 1 174 ? -2.316 -14.996 -13.820 1.00 98.62 174 ILE A C 1
ATOM 1297 O O . ILE A 1 174 ? -2.929 -14.569 -14.794 1.00 98.62 174 ILE A O 1
ATOM 1301 N N . ALA A 1 175 ? -0.987 -14.903 -13.730 1.00 98.62 175 ALA A N 1
ATOM 1302 C CA . ALA A 1 175 ? -0.169 -14.171 -14.702 1.00 98.62 175 ALA A CA 1
ATOM 1303 C C . ALA A 1 175 ? -0.425 -14.566 -16.184 1.00 98.62 175 ALA A C 1
ATOM 1305 O O . ALA A 1 175 ? -0.637 -13.667 -17.010 1.00 98.62 175 ALA A O 1
ATOM 1306 N N . PRO A 1 176 ? -0.476 -15.865 -16.554 1.00 98.00 176 PRO A N 1
ATOM 1307 C CA . PRO A 1 176 ? -0.747 -16.276 -17.934 1.00 98.00 176 PRO A CA 1
ATOM 1308 C C . PRO A 1 176 ? -2.240 -16.383 -18.288 1.00 98.00 176 PRO A C 1
ATOM 1310 O O . PRO A 1 176 ? -2.567 -16.647 -19.444 1.00 98.00 176 PRO A O 1
ATOM 1313 N N . ALA A 1 177 ? -3.162 -16.234 -17.333 1.00 97.50 177 ALA A N 1
ATOM 1314 C CA . ALA A 1 177 ? -4.574 -16.520 -17.564 1.00 97.50 177 ALA A CA 1
ATOM 1315 C C . ALA A 1 177 ? -5.247 -15.419 -18.397 1.00 97.50 177 ALA A C 1
ATOM 1317 O O . ALA A 1 177 ? -5.639 -14.387 -17.867 1.00 97.50 177 ALA A O 1
ATOM 1318 N N . ALA A 1 178 ? -5.456 -15.664 -19.694 1.00 94.62 178 ALA A N 1
ATOM 1319 C CA . ALA A 1 178 ? -6.129 -14.724 -20.601 1.00 94.62 178 ALA A CA 1
ATOM 1320 C C . ALA A 1 178 ? -7.590 -14.401 -20.215 1.00 94.62 178 ALA A C 1
ATOM 1322 O O . ALA A 1 178 ? -8.167 -13.450 -20.732 1.00 94.62 178 ALA A O 1
ATOM 1323 N N . SER A 1 179 ? -8.195 -15.189 -19.319 1.00 94.69 179 SER A N 1
ATOM 1324 C CA . SER A 1 179 ? -9.509 -14.907 -18.732 1.00 94.69 179 SER A CA 1
ATOM 1325 C C . SER A 1 179 ? -9.477 -13.824 -17.649 1.00 94.69 179 SER A C 1
ATOM 1327 O O . SER A 1 179 ? -10.529 -13.305 -17.288 1.00 94.69 179 SER A O 1
ATOM 1329 N N . GLU A 1 180 ? -8.305 -13.523 -17.090 1.00 97.50 180 GLU A N 1
ATOM 1330 C CA . GLU A 1 180 ? -8.121 -12.450 -16.113 1.00 97.50 180 GLU A CA 1
ATOM 1331 C C . GLU A 1 180 ? -7.899 -11.115 -16.831 1.00 97.50 180 GLU A C 1
ATOM 1333 O O . GLU A 1 180 ? -7.319 -11.056 -17.919 1.00 97.50 180 GLU A O 1
ATOM 1338 N N . GLY A 1 181 ? -8.349 -10.025 -16.208 1.00 96.50 181 GLY A N 1
ATOM 1339 C CA . GLY A 1 181 ? -8.163 -8.686 -16.757 1.00 96.50 181 GLY A CA 1
ATOM 1340 C C . GLY A 1 181 ? -6.693 -8.232 -16.750 1.00 96.50 181 GLY A C 1
ATOM 1341 O O . GLY A 1 181 ? -5.863 -8.783 -16.014 1.00 96.50 181 GLY A O 1
ATOM 1342 N N . PRO A 1 182 ? -6.339 -7.238 -17.584 1.00 96.38 182 PRO A N 1
ATOM 1343 C CA . PRO A 1 182 ? -4.961 -6.785 -17.744 1.00 96.38 182 PRO A CA 1
ATOM 1344 C C . PRO A 1 182 ? -4.347 -6.244 -16.447 1.00 96.38 182 PRO A C 1
ATOM 1346 O O . PRO A 1 182 ? -3.190 -6.557 -16.173 1.00 96.38 182 PRO A O 1
ATOM 1349 N N . LEU A 1 183 ? -5.088 -5.510 -15.606 1.00 95.69 183 LEU A N 1
ATOM 1350 C CA . LEU A 1 183 ? -4.545 -5.012 -14.333 1.00 95.69 183 LEU A CA 1
ATOM 1351 C C . LEU A 1 183 ? -4.232 -6.168 -13.379 1.00 95.69 183 LEU A C 1
ATOM 1353 O O . LEU A 1 183 ? -3.199 -6.166 -12.712 1.00 95.69 183 LEU A O 1
ATOM 1357 N N . THR A 1 184 ? -5.105 -7.175 -13.334 1.00 97.88 184 THR A N 1
ATOM 1358 C CA . THR A 1 184 ? -4.936 -8.370 -12.499 1.00 97.88 184 THR A CA 1
ATOM 1359 C C . THR A 1 184 ? -3.717 -9.182 -12.934 1.00 97.88 184 THR A C 1
ATOM 1361 O O . THR A 1 184 ? -2.896 -9.572 -12.098 1.00 97.88 184 THR A O 1
ATOM 1364 N N . ARG A 1 185 ? -3.542 -9.384 -14.245 1.00 98.44 185 ARG A N 1
ATOM 1365 C CA . ARG A 1 185 ? -2.359 -10.055 -14.803 1.00 98.44 185 ARG A CA 1
ATOM 1366 C C . ARG A 1 185 ? -1.080 -9.256 -14.551 1.00 98.44 185 ARG A C 1
ATOM 1368 O O . ARG A 1 185 ? -0.091 -9.836 -14.110 1.00 98.44 185 ARG A O 1
ATOM 1375 N N . SER A 1 186 ? -1.103 -7.940 -14.758 1.00 98.06 186 SER A N 1
ATOM 1376 C CA . SER A 1 186 ? 0.034 -7.053 -14.486 1.00 98.06 186 SER A CA 1
ATOM 1377 C C . SER A 1 186 ? 0.459 -7.085 -13.018 1.00 98.06 186 SER A C 1
ATOM 1379 O O . SER A 1 186 ? 1.650 -7.213 -12.735 1.00 98.06 186 SER A O 1
ATOM 1381 N N . ALA A 1 187 ? -0.493 -7.057 -12.077 1.00 97.88 187 ALA A N 1
ATOM 1382 C CA . ALA A 1 187 ? -0.204 -7.206 -10.651 1.00 97.88 187 ALA A CA 1
ATOM 1383 C C . ALA A 1 187 ? 0.474 -8.554 -10.350 1.00 97.88 187 ALA A C 1
ATOM 1385 O O . ALA A 1 187 ? 1.463 -8.593 -9.614 1.00 97.88 187 AL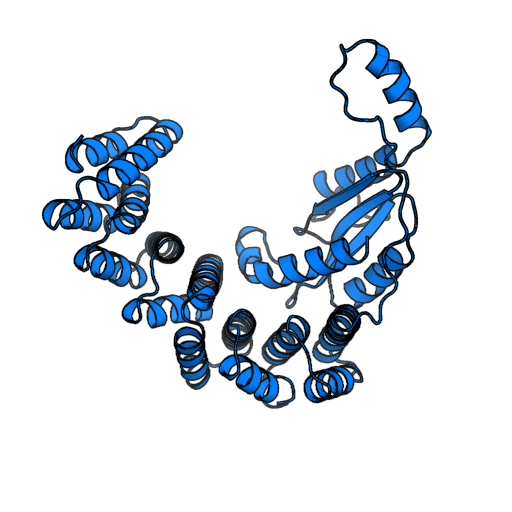A A O 1
ATOM 1386 N N . ALA A 1 188 ? -0.001 -9.645 -10.966 1.00 98.62 188 ALA A N 1
ATOM 1387 C CA . ALA A 1 188 ? 0.598 -10.966 -10.792 1.00 98.62 188 ALA A CA 1
ATOM 1388 C C . ALA A 1 188 ? 2.034 -11.036 -11.333 1.00 98.62 188 ALA A C 1
ATOM 1390 O O . ALA A 1 188 ? 2.934 -11.520 -10.651 1.00 98.62 188 ALA A O 1
ATOM 1391 N N . VAL A 1 189 ? 2.259 -10.519 -12.542 1.00 98.62 189 VAL A N 1
ATOM 1392 C CA . VAL A 1 189 ? 3.579 -10.476 -13.187 1.00 98.62 189 VAL A CA 1
ATOM 1393 C C . VAL A 1 189 ? 4.560 -9.621 -12.386 1.00 98.62 189 VAL A C 1
ATOM 1395 O O . VAL A 1 189 ? 5.691 -10.043 -12.144 1.00 98.62 189 VAL A O 1
ATOM 1398 N N . ALA A 1 190 ? 4.136 -8.441 -11.931 1.00 97.94 190 ALA A N 1
ATOM 1399 C CA . ALA A 1 190 ? 4.988 -7.567 -11.136 1.00 97.94 190 ALA A CA 1
ATOM 1400 C C . ALA A 1 190 ? 5.366 -8.209 -9.791 1.00 97.94 190 ALA A C 1
ATOM 1402 O O . ALA A 1 190 ? 6.521 -8.134 -9.377 1.00 97.94 190 ALA A O 1
ATOM 1403 N N . ALA A 1 191 ? 4.419 -8.897 -9.148 1.00 97.88 191 ALA A N 1
ATOM 1404 C CA . ALA A 1 191 ? 4.666 -9.650 -7.925 1.00 97.88 191 ALA A CA 1
ATOM 1405 C C . ALA A 1 191 ? 5.608 -10.847 -8.133 1.00 97.88 191 ALA A C 1
ATOM 1407 O O . ALA A 1 191 ? 6.425 -11.126 -7.261 1.00 97.88 191 ALA A O 1
ATOM 1408 N N . LEU A 1 192 ? 5.539 -11.545 -9.272 1.00 98.00 192 LEU A N 1
ATOM 1409 C CA . LEU A 1 192 ? 6.517 -12.585 -9.618 1.00 98.00 192 LEU A CA 1
ATOM 1410 C C . LEU A 1 192 ? 7.932 -12.005 -9.762 1.00 98.00 192 LEU A C 1
ATOM 1412 O O . LEU A 1 192 ? 8.886 -12.631 -9.310 1.00 98.00 192 LEU A O 1
ATOM 1416 N N . GLY A 1 193 ? 8.064 -10.801 -10.330 1.00 96.00 193 GLY A N 1
ATOM 1417 C CA . GLY A 1 193 ? 9.349 -10.105 -10.463 1.00 96.00 193 GLY A CA 1
ATOM 1418 C C . GLY A 1 193 ? 9.974 -9.649 -9.138 1.00 96.00 193 GLY A C 1
ATOM 1419 O O . GLY A 1 193 ? 11.195 -9.568 -9.035 1.00 96.00 193 GLY A O 1
ATOM 1420 N N . ASP A 1 194 ? 9.169 -9.385 -8.104 1.00 93.56 194 ASP A N 1
ATOM 1421 C CA . ASP A 1 194 ? 9.653 -8.956 -6.780 1.00 93.56 194 ASP A CA 1
ATOM 1422 C C . ASP A 1 194 ? 10.257 -10.096 -5.939 1.00 93.56 194 ASP A C 1
ATOM 1424 O O . ASP A 1 194 ? 10.870 -9.846 -4.896 1.00 93.56 194 ASP A O 1
ATOM 1428 N N . ARG A 1 195 ? 10.060 -11.349 -6.356 1.00 91.19 195 ARG A N 1
ATOM 1429 C CA . ARG A 1 195 ? 10.351 -12.548 -5.561 1.00 91.19 195 ARG A CA 1
ATOM 1430 C C . ARG A 1 195 ? 11.561 -13.294 -6.118 1.00 91.19 195 ARG A C 1
ATOM 1432 O O . ARG A 1 195 ? 11.778 -13.225 -7.324 1.00 91.19 195 ARG A O 1
ATOM 1439 N N . PRO A 1 196 ? 12.277 -14.076 -5.281 1.00 89.44 196 PRO A N 1
ATOM 1440 C CA . PRO A 1 196 ? 13.285 -15.012 -5.766 1.00 89.44 196 PRO A CA 1
ATOM 1441 C C . PRO A 1 196 ? 12.686 -15.923 -6.840 1.00 89.44 196 PRO A C 1
ATOM 1443 O O . PRO A 1 196 ? 11.765 -16.694 -6.564 1.00 89.44 196 PRO A O 1
ATOM 1446 N N . ALA A 1 197 ? 13.188 -15.810 -8.065 1.00 88.12 197 ALA A N 1
ATOM 1447 C CA . ALA A 1 197 ? 12.641 -16.514 -9.214 1.00 88.12 197 ALA A CA 1
ATOM 1448 C C . ALA A 1 197 ? 13.528 -17.700 -9.597 1.00 88.12 197 ALA A C 1
ATOM 1450 O O . ALA A 1 197 ? 14.693 -17.522 -9.924 1.00 88.12 197 ALA A O 1
ATOM 1451 N N . GLY A 1 198 ? 12.970 -18.912 -9.603 1.00 90.62 198 GLY A N 1
ATOM 1452 C CA . GLY A 1 198 ? 13.602 -20.050 -10.278 1.00 90.62 198 GLY A CA 1
ATOM 1453 C C . GLY A 1 198 ? 13.431 -19.979 -11.801 1.00 90.62 198 GLY A C 1
ATOM 1454 O O . GLY A 1 198 ? 12.676 -19.148 -12.313 1.00 90.62 198 GLY A O 1
ATOM 1455 N N . GLU A 1 199 ? 14.057 -20.910 -12.526 1.00 90.81 199 GLU A N 1
ATOM 1456 C CA . GLU A 1 199 ? 14.013 -20.971 -13.999 1.00 90.81 199 GLU A CA 1
ATOM 1457 C C . GLU A 1 199 ? 12.585 -20.945 -14.568 1.00 90.81 199 GLU A C 1
ATOM 1459 O O . GLU A 1 199 ? 12.329 -20.269 -15.561 1.00 90.81 199 GLU A O 1
ATOM 1464 N N . GLY A 1 200 ? 11.629 -21.621 -13.920 1.00 94.12 200 GLY A N 1
ATOM 1465 C CA . GLY A 1 200 ? 10.234 -21.653 -14.372 1.00 94.12 200 GLY A CA 1
ATOM 1466 C C . GLY A 1 200 ? 9.528 -20.294 -14.302 1.00 94.12 200 GLY A C 1
ATOM 1467 O O . GLY A 1 200 ? 8.820 -19.923 -15.237 1.00 94.12 200 GLY A O 1
ATOM 1468 N N . ILE A 1 201 ? 9.751 -19.526 -13.228 1.00 96.12 201 ILE A N 1
ATOM 1469 C CA . ILE A 1 201 ? 9.204 -18.165 -13.095 1.00 96.12 201 ILE A CA 1
ATOM 1470 C C . ILE A 1 201 ? 9.865 -17.253 -14.129 1.00 96.12 201 ILE A C 1
ATOM 1472 O O . ILE A 1 201 ? 9.170 -16.526 -14.836 1.00 96.12 201 ILE A O 1
ATOM 1476 N N . ALA A 1 202 ? 11.193 -17.330 -14.260 1.00 96.44 202 ALA A N 1
ATOM 1477 C CA . ALA A 1 202 ? 11.941 -16.537 -15.228 1.00 96.44 202 ALA A CA 1
ATOM 1478 C C . ALA A 1 202 ? 11.474 -16.805 -16.671 1.00 96.44 202 ALA A C 1
ATOM 1480 O O . ALA A 1 202 ? 11.213 -15.861 -17.415 1.00 96.44 202 ALA A O 1
ATOM 1481 N N . ALA A 1 203 ? 11.293 -18.075 -17.047 1.00 97.00 203 ALA A N 1
ATOM 1482 C CA . ALA A 1 203 ? 10.817 -18.468 -18.370 1.00 97.00 203 ALA A CA 1
ATOM 1483 C C . ALA A 1 203 ? 9.390 -17.976 -18.647 1.00 97.00 203 ALA A C 1
ATOM 1485 O O . ALA A 1 203 ? 9.134 -17.444 -19.726 1.00 97.00 203 ALA A O 1
ATOM 1486 N N . LEU A 1 204 ? 8.479 -18.101 -17.674 1.00 98.19 204 LEU A N 1
ATOM 1487 C CA . LEU A 1 204 ? 7.105 -17.608 -17.796 1.00 98.19 204 LEU A CA 1
ATOM 1488 C C . LEU A 1 204 ? 7.065 -16.087 -17.986 1.00 98.19 204 LEU A C 1
ATOM 1490 O O . LEU A 1 204 ? 6.398 -15.588 -18.887 1.00 98.19 204 LEU A O 1
ATOM 1494 N N . VAL A 1 205 ? 7.778 -15.338 -17.144 1.00 98.25 205 VAL A N 1
ATOM 1495 C CA . VAL A 1 205 ? 7.797 -13.871 -17.225 1.00 98.25 205 VAL A CA 1
ATOM 1496 C C . VAL A 1 205 ? 8.443 -13.414 -18.538 1.00 98.25 205 VAL A C 1
ATOM 1498 O O . VAL A 1 205 ? 7.932 -12.500 -19.184 1.00 98.25 205 VAL A O 1
ATOM 1501 N N . ALA A 1 206 ? 9.509 -14.082 -18.987 1.00 98.06 206 ALA A N 1
ATOM 1502 C CA . ALA A 1 206 ? 10.132 -13.813 -20.281 1.00 98.06 206 ALA A CA 1
ATOM 1503 C C . ALA A 1 206 ? 9.215 -14.141 -21.470 1.00 98.06 206 ALA A C 1
ATOM 1505 O O . ALA A 1 206 ? 9.292 -13.462 -22.492 1.00 98.06 206 ALA A O 1
ATOM 1506 N N . ASP A 1 207 ? 8.358 -15.158 -21.354 1.00 98.44 207 ASP A N 1
ATOM 1507 C CA . ASP A 1 207 ? 7.348 -15.493 -22.361 1.00 98.44 207 ASP A CA 1
ATOM 1508 C C . ASP A 1 207 ? 6.301 -14.384 -22.499 1.00 98.44 207 ASP A C 1
ATOM 1510 O O . ASP A 1 207 ? 6.101 -13.861 -23.596 1.00 98.44 207 ASP A O 1
ATOM 1514 N N . ILE A 1 208 ? 5.739 -13.935 -21.372 1.00 98.50 208 ILE A N 1
ATOM 1515 C CA . ILE A 1 208 ? 4.775 -12.825 -21.324 1.00 98.50 208 ILE A CA 1
ATOM 1516 C C . ILE A 1 208 ? 5.398 -11.531 -21.875 1.00 98.50 208 ILE A C 1
ATOM 1518 O O . ILE A 1 208 ? 4.744 -10.787 -22.601 1.00 98.50 208 ILE A O 1
ATOM 1522 N N . ALA A 1 209 ? 6.679 -11.275 -21.593 1.00 98.31 209 ALA A N 1
ATOM 1523 C CA . ALA A 1 209 ? 7.392 -10.078 -22.044 1.00 98.31 209 ALA A CA 1
ATOM 1524 C C . ALA A 1 209 ? 7.526 -9.942 -23.573 1.00 98.31 209 ALA A C 1
ATOM 1526 O O . ALA A 1 209 ? 7.837 -8.844 -24.045 1.00 98.31 209 ALA A O 1
ATOM 1527 N N . ARG A 1 210 ? 7.299 -11.021 -24.343 1.00 97.75 210 ARG A N 1
ATOM 1528 C CA . ARG A 1 210 ? 7.332 -10.993 -25.818 1.00 97.75 210 ARG A CA 1
ATOM 1529 C C . ARG A 1 210 ? 6.074 -10.397 -26.449 1.00 97.75 210 ARG A C 1
ATOM 1531 O O . ARG A 1 210 ? 6.079 -10.162 -27.654 1.00 97.75 210 ARG A O 1
ATOM 1538 N N . GLY A 1 211 ? 5.015 -10.188 -25.668 1.00 96.94 211 GLY A N 1
ATOM 1539 C CA . GLY A 1 211 ? 3.811 -9.508 -26.133 1.00 96.94 211 GLY A CA 1
ATOM 1540 C C . GLY A 1 211 ? 4.017 -8.008 -26.374 1.00 96.94 211 GLY A C 1
ATOM 1541 O O . GLY A 1 211 ? 5.061 -7.423 -26.065 1.00 96.94 211 GLY A O 1
ATOM 1542 N N . ASP A 1 212 ? 2.973 -7.379 -26.898 1.00 95.12 212 ASP A N 1
ATOM 1543 C CA . ASP A 1 212 ? 2.895 -5.955 -27.233 1.00 95.12 212 ASP A CA 1
ATOM 1544 C C . ASP A 1 212 ? 1.873 -5.183 -26.376 1.00 95.12 212 ASP A C 1
ATOM 1546 O O . ASP A 1 212 ? 1.671 -3.987 -26.584 1.00 95.12 212 ASP A O 1
ATOM 1550 N N . ASP A 1 213 ? 1.266 -5.839 -25.382 1.00 93.94 213 ASP A N 1
ATOM 1551 C CA . ASP A 1 213 ? 0.304 -5.242 -24.456 1.00 93.94 213 ASP A CA 1
ATOM 1552 C C . ASP A 1 213 ? 0.965 -4.641 -23.193 1.00 93.94 213 ASP A C 1
ATOM 1554 O O . ASP A 1 213 ? 2.172 -4.746 -22.949 1.00 93.94 213 ASP A O 1
ATOM 1558 N N . GLU A 1 214 ? 0.157 -3.981 -22.356 1.00 92.00 214 GLU A N 1
ATOM 1559 C CA . GLU A 1 214 ? 0.617 -3.385 -21.092 1.00 92.00 214 GLU A CA 1
ATOM 1560 C C . GLU A 1 214 ? 1.170 -4.446 -20.121 1.00 92.00 214 GLU A C 1
ATOM 1562 O O . GLU A 1 214 ? 2.128 -4.184 -19.389 1.00 92.00 214 GLU A O 1
ATOM 1567 N N . VAL A 1 215 ? 0.629 -5.671 -20.156 1.00 97.19 215 VAL A N 1
ATOM 1568 C CA . VAL A 1 215 ? 1.109 -6.789 -19.331 1.00 97.19 215 VAL A CA 1
ATOM 1569 C C . VAL A 1 215 ? 2.523 -7.191 -19.751 1.00 97.19 215 VAL A C 1
ATOM 1571 O O . VAL A 1 215 ? 3.383 -7.401 -18.893 1.00 97.19 215 VAL A O 1
ATOM 1574 N N . ALA A 1 216 ? 2.802 -7.238 -21.054 1.00 97.81 216 ALA A N 1
ATOM 1575 C CA . ALA A 1 216 ? 4.137 -7.479 -21.583 1.00 97.81 216 ALA A CA 1
ATOM 1576 C C . ALA A 1 216 ? 5.119 -6.366 -21.188 1.00 97.81 216 ALA A C 1
ATOM 1578 O O . ALA A 1 216 ? 6.272 -6.651 -20.857 1.00 97.81 216 ALA A O 1
ATOM 1579 N N . ALA A 1 217 ? 4.672 -5.108 -21.141 1.00 96.44 217 ALA A N 1
ATOM 1580 C CA . ALA A 1 217 ? 5.490 -3.992 -20.667 1.00 96.44 217 ALA A CA 1
ATOM 1581 C C . ALA A 1 217 ? 5.877 -4.131 -19.183 1.00 96.44 217 ALA A C 1
ATOM 1583 O O . ALA A 1 217 ? 7.039 -3.933 -18.815 1.00 96.44 217 ALA A O 1
ATOM 1584 N N . VAL A 1 218 ? 4.942 -4.566 -18.334 1.00 97.69 218 VAL A N 1
ATOM 1585 C CA . VAL A 1 218 ? 5.226 -4.910 -16.930 1.00 97.69 218 VAL A CA 1
ATOM 1586 C C . VAL A 1 218 ? 6.151 -6.127 -16.829 1.00 97.69 218 VAL A C 1
ATOM 1588 O O . VAL A 1 218 ? 7.083 -6.126 -16.022 1.00 97.69 218 VAL A O 1
ATOM 1591 N N . ALA A 1 219 ? 5.956 -7.138 -17.677 1.00 98.38 219 ALA A N 1
ATOM 1592 C CA . ALA A 1 219 ? 6.804 -8.324 -17.717 1.00 98.38 219 ALA A CA 1
ATOM 1593 C C . ALA A 1 219 ? 8.254 -7.992 -18.085 1.00 98.38 219 ALA A C 1
ATOM 1595 O O . ALA A 1 219 ? 9.165 -8.523 -17.459 1.00 98.38 219 ALA A O 1
ATOM 1596 N N . ARG A 1 220 ? 8.499 -7.054 -19.010 1.00 98.00 220 ARG A N 1
ATOM 1597 C CA . ARG A 1 220 ? 9.859 -6.577 -19.328 1.00 98.00 220 ARG A CA 1
ATOM 1598 C C . ARG A 1 220 ? 10.570 -5.979 -18.111 1.00 98.00 220 ARG A C 1
ATOM 1600 O O . ARG A 1 220 ? 11.752 -6.248 -17.900 1.00 98.00 220 ARG A O 1
ATOM 1607 N N . LEU A 1 221 ? 9.859 -5.211 -17.282 1.00 97.06 221 LEU A N 1
ATOM 1608 C CA . LEU A 1 221 ? 10.410 -4.712 -16.016 1.00 97.06 221 LEU A CA 1
ATOM 1609 C C . LEU A 1 221 ? 10.677 -5.854 -15.024 1.00 97.06 221 LEU A C 1
ATOM 1611 O O . LEU A 1 221 ? 11.725 -5.867 -14.385 1.00 97.06 221 LEU A O 1
ATOM 1615 N N . ALA A 1 222 ? 9.770 -6.828 -14.928 1.00 97.31 222 ALA A N 1
ATOM 1616 C CA . ALA A 1 222 ? 9.942 -7.990 -14.058 1.00 97.31 222 ALA A CA 1
ATOM 1617 C C . ALA A 1 222 ? 11.127 -8.883 -14.485 1.00 97.31 222 ALA A C 1
ATOM 1619 O O . ALA A 1 222 ? 11.868 -9.346 -13.623 1.00 97.31 222 ALA A O 1
ATOM 1620 N N . VAL A 1 223 ? 11.376 -9.066 -15.790 1.00 96.75 223 VAL A N 1
ATOM 1621 C CA . VAL A 1 223 ? 12.582 -9.753 -16.300 1.00 96.75 223 VAL A CA 1
ATOM 1622 C C . VAL A 1 223 ? 13.850 -9.069 -15.787 1.00 96.75 223 VAL A C 1
ATOM 1624 O O . VAL A 1 223 ? 14.773 -9.741 -15.331 1.00 96.75 223 VAL A O 1
ATOM 1627 N N . LEU A 1 224 ? 13.897 -7.734 -15.826 1.00 93.81 224 LEU A N 1
ATOM 1628 C CA . LEU A 1 224 ? 15.045 -6.974 -15.335 1.00 93.81 224 LEU A CA 1
ATOM 1629 C C . LEU A 1 224 ? 15.241 -7.135 -13.820 1.00 93.81 224 LEU A C 1
ATOM 1631 O O . LEU A 1 224 ? 16.378 -7.243 -13.355 1.00 93.81 224 LEU A O 1
ATOM 1635 N N . ASP A 1 225 ? 14.152 -7.166 -13.052 1.00 93.81 225 ASP A N 1
ATOM 1636 C CA . ASP A 1 225 ? 14.211 -7.404 -11.608 1.00 93.81 225 ASP A CA 1
ATOM 1637 C C . ASP A 1 225 ? 14.749 -8.807 -11.294 1.00 93.81 225 ASP A C 1
ATOM 1639 O O . ASP A 1 225 ? 15.623 -8.945 -10.438 1.00 93.81 225 ASP A O 1
ATOM 1643 N N . ILE A 1 226 ? 14.297 -9.825 -12.033 1.00 94.75 226 ILE A N 1
ATOM 1644 C CA . ILE A 1 226 ? 14.757 -11.214 -11.903 1.00 94.75 226 ILE A CA 1
ATOM 1645 C C . ILE A 1 226 ? 16.242 -11.348 -12.266 1.00 94.75 226 ILE A C 1
ATOM 1647 O O . ILE A 1 226 ? 16.999 -11.964 -11.517 1.00 94.75 226 ILE A O 1
ATOM 1651 N N . ALA A 1 227 ? 16.689 -10.752 -13.375 1.00 91.19 227 ALA A N 1
ATOM 1652 C CA . ALA A 1 227 ? 18.095 -10.792 -13.788 1.00 91.19 227 ALA A CA 1
ATOM 1653 C C . ALA A 1 227 ? 19.018 -10.166 -12.725 1.00 91.19 227 ALA A C 1
ATOM 1655 O O . ALA A 1 227 ? 20.081 -10.693 -12.402 1.00 91.19 227 ALA A O 1
ATOM 1656 N N . ARG A 1 228 ? 18.583 -9.063 -12.100 1.00 87.31 228 ARG A N 1
ATOM 1657 C CA . ARG A 1 228 ? 19.334 -8.423 -11.008 1.00 87.31 228 ARG A CA 1
ATOM 1658 C C . ARG A 1 228 ? 19.448 -9.294 -9.765 1.00 87.31 228 ARG A C 1
ATOM 1660 O O . ARG A 1 228 ? 20.481 -9.259 -9.107 1.00 87.31 228 ARG A O 1
ATOM 1667 N N . GLN A 1 229 ? 18.413 -10.061 -9.435 1.00 87.06 229 GLN A N 1
ATOM 1668 C CA . GLN A 1 229 ? 18.457 -10.979 -8.294 1.00 87.06 229 GLN A CA 1
ATOM 1669 C C . GLN A 1 229 ? 19.447 -12.131 -8.509 1.00 87.06 229 GLN A C 1
ATOM 1671 O O . GLN A 1 229 ? 20.068 -12.572 -7.546 1.00 87.06 229 GLN A O 1
ATOM 1676 N N . HIS A 1 230 ? 19.629 -12.575 -9.756 1.00 85.75 230 HIS A N 1
ATOM 1677 C CA . HIS A 1 230 ? 20.609 -13.602 -10.125 1.00 85.75 230 HIS A CA 1
ATOM 1678 C C . HIS A 1 230 ? 22.053 -13.086 -10.207 1.00 85.75 230 HIS A C 1
ATOM 1680 O O . HIS A 1 230 ? 22.977 -13.879 -10.363 1.00 85.75 230 HIS A O 1
ATOM 1686 N N . GLY A 1 231 ? 22.270 -11.775 -10.060 1.00 79.81 231 GLY A N 1
ATOM 1687 C CA . GLY A 1 231 ? 23.597 -11.175 -10.190 1.00 79.81 231 GLY A CA 1
ATOM 1688 C C . GLY A 1 231 ? 24.048 -10.982 -11.640 1.00 79.81 231 GLY A C 1
ATOM 1689 O O . GLY A 1 231 ? 25.208 -10.652 -11.868 1.00 79.81 231 GLY A O 1
ATOM 1690 N N . ASP A 1 232 ? 23.142 -11.098 -12.614 1.00 73.69 232 ASP A N 1
ATOM 1691 C CA . ASP A 1 232 ? 23.443 -10.920 -14.043 1.00 73.69 232 ASP A CA 1
ATOM 1692 C C . ASP A 1 232 ? 23.647 -9.443 -14.435 1.00 73.69 232 ASP A C 1
ATOM 1694 O O . ASP A 1 232 ? 23.764 -9.103 -15.614 1.00 73.69 232 ASP A O 1
ATOM 1698 N N . HIS A 1 233 ? 23.652 -8.532 -13.458 1.00 67.12 233 HIS A N 1
ATOM 1699 C CA . HIS A 1 233 ? 23.767 -7.097 -13.680 1.00 67.12 233 HIS A CA 1
ATOM 1700 C C . HIS A 1 233 ? 25.086 -6.559 -13.121 1.00 67.12 233 HIS A C 1
ATOM 1702 O O . HIS A 1 233 ? 25.420 -6.861 -11.972 1.00 67.12 233 HIS A O 1
ATOM 1708 N N . PRO A 1 234 ? 25.825 -5.739 -13.893 1.00 63.97 234 PRO A N 1
ATOM 1709 C CA . PRO A 1 234 ? 27.062 -5.145 -13.413 1.00 63.97 234 PRO A CA 1
ATOM 1710 C C . PRO A 1 234 ? 26.790 -4.294 -12.169 1.00 63.97 234 PRO A C 1
ATOM 1712 O O . PRO A 1 234 ? 25.785 -3.580 -12.098 1.00 63.97 234 PRO A O 1
ATOM 1715 N N . ALA A 1 235 ? 27.691 -4.383 -11.189 1.00 65.19 235 ALA A N 1
ATOM 1716 C CA . ALA A 1 235 ? 27.644 -3.523 -10.015 1.00 65.19 235 ALA A CA 1
ATOM 1717 C C . ALA A 1 235 ? 27.711 -2.045 -10.450 1.00 65.19 235 ALA A C 1
ATOM 1719 O O . ALA A 1 235 ? 28.427 -1.737 -11.411 1.00 65.19 235 ALA A O 1
ATOM 1720 N N . PRO A 1 236 ? 26.997 -1.132 -9.763 1.00 65.88 236 PRO A N 1
ATOM 1721 C CA . PRO A 1 236 ? 27.128 0.294 -10.019 1.00 65.88 236 PRO A CA 1
ATOM 1722 C C . PRO A 1 236 ? 28.595 0.706 -9.920 1.00 65.88 236 PRO A C 1
ATOM 1724 O O . PRO A 1 236 ? 29.315 0.283 -9.013 1.00 65.88 236 PRO A O 1
ATOM 1727 N N . GLN A 1 237 ? 29.046 1.520 -10.868 1.00 67.31 237 GLN A N 1
ATOM 1728 C CA . GLN A 1 237 ? 30.401 2.051 -10.842 1.00 67.31 237 GLN A CA 1
ATOM 1729 C C . GLN A 1 237 ? 30.543 2.991 -9.635 1.00 67.31 237 GLN A C 1
ATOM 1731 O O . GLN A 1 237 ? 29.709 3.878 -9.455 1.00 67.31 237 GLN A O 1
ATOM 1736 N N . GLU A 1 238 ? 31.578 2.807 -8.808 1.00 69.31 238 GLU A N 1
ATOM 1737 C CA . GLU A 1 238 ? 31.850 3.723 -7.694 1.00 69.31 238 GLU A CA 1
ATOM 1738 C C . GLU A 1 238 ? 32.084 5.142 -8.229 1.00 69.31 238 GLU A C 1
ATOM 1740 O O . GLU A 1 238 ? 32.935 5.364 -9.096 1.00 69.31 238 GLU A O 1
ATOM 1745 N N . ARG A 1 239 ? 31.308 6.103 -7.715 1.00 70.75 239 ARG A N 1
ATOM 1746 C CA . ARG A 1 239 ? 31.381 7.519 -8.096 1.00 70.75 239 ARG A CA 1
ATOM 1747 C C . ARG A 1 239 ? 32.003 8.352 -6.975 1.00 70.75 239 ARG A C 1
ATOM 1749 O O . ARG A 1 239 ? 31.678 8.125 -5.807 1.00 70.75 239 ARG A O 1
ATOM 1756 N N . PRO A 1 240 ? 32.865 9.330 -7.303 1.00 72.25 240 PRO A N 1
ATOM 1757 C CA . PRO A 1 240 ? 33.498 10.177 -6.298 1.00 72.25 240 PRO A CA 1
ATOM 1758 C C . PRO A 1 240 ? 32.528 11.202 -5.678 1.00 72.25 240 PRO A C 1
ATOM 1760 O O . PRO A 1 240 ? 32.652 11.492 -4.483 1.00 72.25 240 PRO A O 1
ATOM 1763 N N . GLY A 1 241 ? 31.567 11.736 -6.442 1.00 83.12 241 GLY A N 1
ATOM 1764 C CA . GLY A 1 241 ? 30.587 12.716 -5.969 1.00 83.12 241 GLY A CA 1
ATOM 1765 C C . GLY A 1 241 ? 29.230 12.131 -5.576 1.00 83.12 241 GLY A C 1
ATOM 1766 O O . GLY A 1 241 ? 28.967 10.929 -5.649 1.00 83.12 241 GLY A O 1
ATOM 1767 N N . LEU A 1 242 ? 28.359 13.012 -5.084 1.00 89.31 242 LEU A N 1
ATOM 1768 C CA . LEU A 1 242 ? 27.028 12.672 -4.589 1.00 89.31 242 LEU A CA 1
ATOM 1769 C C . LEU A 1 242 ? 26.037 12.485 -5.740 1.00 89.31 242 LEU A C 1
ATOM 1771 O O . LEU A 1 242 ? 25.993 13.277 -6.680 1.00 89.31 242 LEU A O 1
ATOM 1775 N N . THR A 1 243 ? 25.175 11.477 -5.602 1.00 91.00 243 THR A N 1
ATOM 1776 C CA . THR A 1 243 ? 23.947 11.354 -6.393 1.00 91.00 243 THR A CA 1
ATOM 1777 C C . THR A 1 243 ? 22.763 11.781 -5.535 1.00 91.00 243 THR A C 1
ATOM 1779 O O . THR A 1 243 ? 22.528 11.213 -4.468 1.00 91.00 243 THR A O 1
ATOM 1782 N N . VAL A 1 244 ? 22.015 12.782 -5.993 1.00 93.00 244 VAL A N 1
ATOM 1783 C CA . VAL A 1 244 ? 20.808 13.282 -5.324 1.00 93.00 244 VAL A CA 1
ATOM 1784 C C . VAL A 1 244 ? 19.579 12.767 -6.061 1.00 93.00 244 VAL A C 1
ATOM 1786 O O . VAL A 1 244 ? 19.470 12.916 -7.273 1.00 93.00 244 VAL A O 1
ATOM 1789 N N . VAL A 1 245 ? 18.625 12.191 -5.335 1.00 94.62 245 VAL A N 1
ATOM 1790 C CA . VAL A 1 245 ? 17.351 11.739 -5.907 1.00 94.62 245 VAL A CA 1
ATOM 1791 C C . VAL A 1 245 ? 16.245 12.698 -5.483 1.00 94.62 245 VAL A C 1
ATOM 1793 O O . VAL A 1 245 ? 16.006 12.886 -4.292 1.00 94.62 245 VAL A O 1
ATOM 1796 N N . GLN A 1 246 ? 15.566 13.302 -6.457 1.00 94.62 246 GLN A N 1
ATOM 1797 C CA . GLN A 1 246 ? 14.401 14.157 -6.241 1.00 94.62 246 GLN A CA 1
ATOM 1798 C C . GLN A 1 246 ? 13.132 13.359 -6.543 1.00 94.62 246 GLN A C 1
ATOM 1800 O O . GLN A 1 246 ? 12.983 12.820 -7.635 1.00 94.62 246 GLN A O 1
ATOM 1805 N N . LEU A 1 247 ? 12.211 13.266 -5.583 1.00 92.12 247 LEU A N 1
ATOM 1806 C CA . LEU A 1 247 ? 10.986 12.477 -5.720 1.00 92.12 247 LEU A CA 1
ATOM 1807 C C . LEU A 1 247 ? 9.771 13.381 -5.943 1.00 92.12 247 LEU A C 1
ATOM 1809 O O . LEU A 1 247 ? 9.434 14.180 -5.071 1.00 92.12 247 LEU A O 1
ATOM 1813 N N . PHE A 1 248 ? 9.073 13.207 -7.066 1.00 89.69 248 PHE A N 1
ATOM 1814 C CA . PHE A 1 248 ? 7.833 13.923 -7.359 1.00 89.69 248 PHE A CA 1
ATOM 1815 C C . PHE A 1 248 ? 6.871 13.058 -8.176 1.00 89.69 248 PHE A C 1
ATOM 1817 O O . PHE A 1 248 ? 6.819 13.106 -9.398 1.00 89.69 248 PHE A O 1
ATOM 1824 N N . LEU A 1 249 ? 6.077 12.249 -7.477 1.00 87.19 249 LEU A N 1
ATOM 1825 C CA . LEU A 1 249 ? 5.169 11.276 -8.100 1.00 87.19 249 LEU A CA 1
ATOM 1826 C C . LEU A 1 249 ? 3.757 11.813 -8.356 1.00 87.19 249 LEU A C 1
ATOM 1828 O O . LEU A 1 249 ? 2.863 11.053 -8.714 1.00 87.19 249 LEU A O 1
ATOM 1832 N N . HIS A 1 250 ? 3.538 13.112 -8.150 1.00 78.56 250 HIS A N 1
ATOM 1833 C CA . HIS A 1 250 ? 2.225 13.723 -8.340 1.00 78.56 250 HIS A CA 1
ATOM 1834 C C . HIS A 1 250 ? 1.866 13.880 -9.827 1.00 78.56 250 HIS A C 1
ATOM 1836 O O . HIS A 1 250 ? 0.699 13.800 -10.199 1.00 78.56 250 HIS A O 1
ATOM 1842 N N . ALA A 1 251 ? 2.873 14.067 -10.678 1.00 76.69 251 ALA A N 1
ATOM 1843 C CA . ALA A 1 251 ? 2.721 14.465 -12.068 1.00 76.69 251 ALA A CA 1
ATOM 1844 C C . ALA A 1 251 ? 3.846 13.895 -12.945 1.00 76.69 251 ALA A C 1
ATOM 1846 O O . ALA A 1 251 ? 4.892 13.484 -12.434 1.00 76.69 251 ALA A O 1
ATOM 1847 N N . ASP A 1 252 ? 3.617 13.872 -14.260 1.00 77.38 252 ASP A N 1
ATOM 1848 C CA . ASP A 1 252 ? 4.682 13.646 -15.242 1.00 77.38 252 ASP A CA 1
ATOM 1849 C C . ASP A 1 252 ? 5.507 14.931 -15.338 1.00 77.38 252 ASP A C 1
ATOM 1851 O O . ASP A 1 252 ? 4.939 16.006 -15.540 1.00 77.38 252 ASP A O 1
ATOM 1855 N N . ILE A 1 253 ? 6.829 14.843 -15.186 1.00 82.06 253 ILE A N 1
ATOM 1856 C CA . ILE A 1 253 ? 7.687 16.032 -15.247 1.00 82.06 253 ILE A CA 1
ATOM 1857 C C . ILE A 1 253 ? 8.107 16.303 -16.685 1.00 82.06 253 ILE A C 1
ATOM 1859 O O . ILE A 1 253 ? 8.761 15.482 -17.331 1.00 82.06 253 ILE A O 1
ATOM 1863 N N . ASP A 1 254 ? 7.817 17.514 -17.146 1.00 78.81 254 ASP A N 1
ATOM 1864 C CA . ASP A 1 254 ? 8.363 18.050 -18.383 1.00 78.81 254 ASP A CA 1
ATOM 1865 C C . ASP A 1 254 ? 9.817 18.512 -18.198 1.00 78.81 254 ASP A C 1
ATOM 1867 O O . ASP A 1 254 ? 10.107 19.667 -17.876 1.00 78.81 254 ASP A O 1
ATOM 1871 N N . ALA A 1 255 ? 10.743 17.585 -18.447 1.00 77.25 255 ALA A N 1
ATOM 1872 C CA . ALA A 1 255 ? 12.182 17.835 -18.435 1.00 77.25 255 ALA A CA 1
ATOM 1873 C C . ALA A 1 255 ? 12.616 18.974 -19.376 1.00 77.25 255 ALA A C 1
ATOM 1875 O O . ALA A 1 255 ? 13.619 19.634 -19.120 1.00 77.25 255 ALA A O 1
ATOM 1876 N N . GLY A 1 256 ? 11.879 19.195 -20.469 1.00 76.94 256 GLY A N 1
ATOM 1877 C CA . GLY A 1 256 ? 12.194 20.219 -21.461 1.00 76.94 256 GLY A CA 1
ATOM 1878 C C . GLY A 1 256 ? 11.689 21.610 -21.090 1.00 76.94 256 GLY A C 1
ATOM 1879 O O . GLY A 1 256 ? 11.982 22.556 -21.820 1.00 76.94 256 GLY A O 1
ATOM 1880 N N . LEU A 1 257 ? 10.929 21.747 -19.993 1.00 76.81 257 LEU A N 1
ATOM 1881 C CA . LEU A 1 257 ? 10.254 22.993 -19.623 1.00 76.81 257 LEU A CA 1
ATOM 1882 C C . LEU A 1 257 ? 9.431 23.563 -20.796 1.00 76.81 257 LEU A C 1
ATOM 1884 O O . LEU A 1 257 ? 9.361 24.771 -21.003 1.00 76.81 257 LEU A O 1
ATOM 1888 N N . THR A 1 258 ? 8.818 22.698 -21.599 1.00 73.88 258 THR A N 1
ATOM 1889 C CA . THR A 1 258 ? 7.986 23.103 -22.741 1.00 73.88 258 THR A CA 1
ATOM 1890 C C . THR A 1 258 ? 6.615 23.632 -22.306 1.00 73.88 258 THR A C 1
ATOM 1892 O O . THR A 1 258 ? 6.032 24.462 -22.999 1.00 73.88 258 THR A O 1
ATOM 1895 N N . HIS A 1 259 ? 6.141 23.235 -21.120 1.00 68.00 259 HIS A N 1
ATOM 1896 C CA . HIS A 1 259 ? 4.846 23.618 -20.543 1.00 68.00 259 HIS A CA 1
ATOM 1897 C C . HIS A 1 259 ? 4.981 24.295 -19.167 1.00 68.00 259 HIS A C 1
ATOM 1899 O O . HIS A 1 259 ? 4.205 24.018 -18.249 1.00 68.00 259 HIS A O 1
ATOM 1905 N N . VAL A 1 260 ? 5.975 25.177 -19.000 1.00 70.44 260 VAL A N 1
ATOM 1906 C CA . VAL A 1 260 ? 6.223 25.865 -17.717 1.00 70.44 260 VAL A CA 1
ATOM 1907 C C . VAL A 1 260 ? 4.962 26.544 -17.192 1.00 70.44 260 VAL A C 1
ATOM 1909 O O . VAL A 1 260 ? 4.352 27.364 -17.876 1.00 70.44 260 VAL A O 1
ATOM 1912 N N . GLY A 1 261 ? 4.615 26.255 -15.937 1.00 61.97 261 GLY A N 1
ATOM 1913 C CA . GLY A 1 261 ? 3.552 26.967 -15.230 1.00 61.97 261 GLY A CA 1
ATOM 1914 C C . GLY A 1 261 ? 2.133 26.521 -15.588 1.00 61.97 261 GLY A C 1
ATOM 1915 O O . GLY A 1 261 ? 1.184 27.131 -15.099 1.00 61.97 261 GLY A O 1
ATOM 1916 N N . ALA A 1 262 ? 1.970 25.467 -16.393 1.00 67.25 262 ALA A N 1
ATOM 1917 C CA . ALA A 1 262 ? 0.667 24.931 -16.770 1.00 67.25 262 ALA A CA 1
ATOM 1918 C C . ALA A 1 262 ? 0.385 23.581 -16.089 1.00 67.25 262 ALA A C 1
ATOM 1920 O O . ALA A 1 262 ? 1.144 22.623 -16.237 1.00 67.25 262 ALA A O 1
ATOM 1921 N N . GLY A 1 263 ? -0.744 23.500 -15.374 1.00 73.38 263 GLY A N 1
ATOM 1922 C CA . GLY A 1 263 ? -1.250 22.262 -14.770 1.00 73.38 263 GLY A CA 1
ATOM 1923 C C . GLY A 1 263 ? -0.229 21.549 -13.875 1.00 73.38 263 GLY A C 1
ATOM 1924 O O . GLY A 1 263 ? 0.410 22.166 -13.022 1.00 73.38 263 GLY A O 1
ATOM 1925 N N . ASP A 1 264 ? -0.065 20.250 -14.117 1.00 70.12 264 ASP A N 1
ATOM 1926 C CA . ASP A 1 264 ? 0.870 19.329 -13.454 1.00 70.12 264 ASP A CA 1
ATOM 1927 C C . ASP A 1 264 ? 2.355 19.760 -13.554 1.00 70.12 264 ASP A C 1
ATOM 1929 O O . ASP A 1 264 ? 3.169 19.383 -12.709 1.00 70.12 264 ASP A O 1
ATOM 1933 N N . ASN A 1 265 ? 2.700 20.624 -14.520 1.00 65.56 265 ASN A N 1
ATOM 1934 C CA . ASN A 1 265 ? 4.034 21.216 -14.713 1.00 65.56 265 ASN A CA 1
ATOM 1935 C C . ASN A 1 265 ? 4.174 22.620 -14.081 1.00 65.56 265 ASN A C 1
ATOM 1937 O O . ASN A 1 265 ? 4.992 23.446 -14.501 1.00 65.56 265 ASN A O 1
ATOM 1941 N N . GLY A 1 266 ? 3.357 22.910 -13.066 1.00 70.94 266 GLY A N 1
ATOM 1942 C CA . GLY A 1 266 ? 3.372 24.157 -12.306 1.00 70.94 266 GLY A CA 1
ATOM 1943 C C . GLY A 1 266 ? 4.647 24.394 -11.476 1.00 70.94 266 GLY A C 1
ATOM 1944 O O . GLY A 1 266 ? 5.712 23.818 -11.705 1.00 70.94 266 GLY A O 1
ATOM 1945 N N . GLY A 1 267 ? 4.539 25.275 -10.476 1.00 79.88 267 GLY A N 1
ATOM 1946 C CA . GLY A 1 267 ? 5.689 25.831 -9.749 1.00 79.88 267 GLY A CA 1
ATOM 1947 C C . GLY A 1 267 ? 6.649 24.799 -9.142 1.00 79.88 267 GLY A C 1
ATOM 1948 O O . GLY A 1 267 ? 7.857 24.961 -9.283 1.00 79.88 267 GLY A O 1
ATOM 1949 N N . ILE A 1 268 ? 6.142 23.724 -8.523 1.00 84.75 268 ILE A N 1
ATOM 1950 C CA . ILE A 1 268 ? 6.993 22.693 -7.896 1.00 84.75 268 ILE A CA 1
ATOM 1951 C C . ILE A 1 268 ? 7.765 21.895 -8.951 1.00 84.75 268 ILE A C 1
ATOM 1953 O O . ILE A 1 268 ? 8.979 21.769 -8.832 1.00 84.75 268 ILE A O 1
ATOM 1957 N N . ALA A 1 269 ? 7.096 21.400 -9.998 1.00 83.69 269 ALA A N 1
ATOM 1958 C CA . ALA A 1 269 ? 7.746 20.633 -11.063 1.00 83.69 269 ALA A CA 1
ATOM 1959 C C . ALA A 1 269 ? 8.843 21.460 -11.755 1.00 83.69 269 ALA A C 1
ATOM 1961 O O . ALA A 1 269 ? 9.973 21.000 -11.906 1.00 83.69 269 ALA A O 1
ATOM 1962 N N . THR A 1 270 ? 8.547 22.725 -12.075 1.00 86.50 270 THR A N 1
ATOM 1963 C CA . THR A 1 270 ? 9.533 23.656 -12.646 1.00 86.50 270 THR A CA 1
ATOM 1964 C C . THR A 1 270 ? 10.699 23.914 -11.683 1.00 86.50 270 THR A C 1
ATOM 1966 O O . THR A 1 270 ? 11.855 23.942 -12.107 1.00 86.50 270 THR A O 1
ATOM 1969 N N . LEU A 1 271 ? 10.421 24.094 -10.385 1.00 88.88 271 LEU A N 1
ATOM 1970 C CA . LEU A 1 271 ? 11.452 24.307 -9.367 1.00 88.88 271 LEU A CA 1
ATOM 1971 C C . LEU A 1 271 ? 12.374 23.098 -9.239 1.00 88.88 271 LEU A C 1
ATOM 1973 O O . LEU A 1 271 ? 13.580 23.291 -9.132 1.00 88.88 271 LEU A O 1
ATOM 1977 N N . LEU A 1 272 ? 11.837 21.877 -9.279 1.00 91.44 272 LEU A N 1
ATOM 1978 C CA . LEU A 1 272 ? 12.641 20.657 -9.234 1.00 91.44 272 LEU A CA 1
ATOM 1979 C C . LEU A 1 272 ? 13.575 20.568 -10.436 1.00 91.44 272 LEU A C 1
ATOM 1981 O O . LEU A 1 272 ? 14.764 20.321 -10.254 1.00 91.44 272 LEU A O 1
ATOM 1985 N N . VAL A 1 273 ? 13.082 20.893 -11.638 1.00 90.44 273 VAL A N 1
ATOM 1986 C CA . VAL A 1 273 ? 13.936 20.915 -12.830 1.00 90.44 273 VAL A CA 1
ATOM 1987 C C . VAL A 1 273 ? 15.095 21.901 -12.664 1.00 90.44 273 VAL A C 1
ATOM 1989 O O . VAL A 1 273 ? 16.259 21.525 -12.787 1.00 90.44 273 VAL A O 1
ATOM 1992 N N . ARG A 1 274 ? 14.786 23.148 -12.287 1.00 91.00 274 ARG A N 1
ATOM 1993 C CA . ARG A 1 274 ? 15.793 24.202 -12.078 1.00 91.00 274 ARG A CA 1
ATOM 1994 C C . ARG A 1 274 ? 16.767 23.872 -10.948 1.00 91.00 274 ARG A C 1
ATOM 1996 O O . ARG A 1 274 ? 17.950 24.176 -11.058 1.00 91.00 274 ARG A O 1
ATOM 2003 N N . LEU A 1 275 ? 16.275 23.280 -9.861 1.00 92.19 275 LEU A N 1
ATOM 2004 C CA . LEU A 1 275 ? 17.095 22.865 -8.728 1.00 92.19 275 LEU A CA 1
ATOM 2005 C C . LEU A 1 275 ? 18.037 21.729 -9.128 1.00 92.19 275 LEU A C 1
ATOM 2007 O O . LEU A 1 275 ? 19.198 21.758 -8.736 1.00 92.19 275 LEU A O 1
ATOM 2011 N N . GLY A 1 276 ? 17.557 20.752 -9.901 1.00 91.88 276 GLY A N 1
ATOM 2012 C CA . GLY A 1 276 ? 18.379 19.658 -10.410 1.00 91.88 276 GLY A CA 1
ATOM 2013 C C . GLY A 1 276 ? 19.534 20.161 -11.270 1.00 91.88 276 GLY A C 1
ATOM 2014 O O . GLY A 1 276 ? 20.682 19.822 -10.990 1.00 91.88 276 GLY A O 1
ATOM 2015 N N . ASP A 1 277 ? 19.249 21.050 -12.224 1.00 92.12 277 ASP A N 1
ATOM 2016 C CA . ASP A 1 277 ? 20.272 21.668 -13.077 1.00 92.12 277 ASP A CA 1
ATOM 2017 C C . ASP A 1 277 ? 21.287 22.479 -12.254 1.00 92.12 277 ASP A C 1
ATOM 2019 O O . ASP A 1 277 ? 22.494 22.370 -12.458 1.00 92.12 277 ASP A O 1
ATOM 2023 N N . ALA A 1 278 ? 20.812 23.260 -11.278 1.00 90.62 278 ALA A N 1
ATOM 2024 C CA . ALA A 1 278 ? 21.672 24.091 -10.436 1.00 90.62 278 ALA A CA 1
ATOM 2025 C C . ALA A 1 278 ? 22.564 23.282 -9.478 1.00 90.62 278 ALA A C 1
ATOM 2027 O O . ALA A 1 278 ? 23.629 23.756 -9.087 1.00 90.62 278 ALA A O 1
ATOM 2028 N N . LEU A 1 279 ? 22.135 22.087 -9.061 1.00 90.25 279 LEU A N 1
ATOM 2029 C CA . LEU A 1 279 ? 22.922 21.226 -8.174 1.00 90.25 279 LEU A CA 1
ATOM 2030 C C . LEU A 1 279 ? 24.123 20.603 -8.888 1.00 90.25 279 LEU A C 1
ATOM 2032 O O . LEU A 1 279 ? 25.167 20.455 -8.259 1.00 90.25 279 LEU A O 1
ATOM 2036 N N . VAL A 1 280 ? 23.981 20.269 -10.173 1.00 90.56 280 VAL A N 1
ATOM 2037 C CA . VAL A 1 280 ? 25.051 19.663 -10.985 1.00 90.56 280 VAL A CA 1
ATOM 2038 C C . VAL A 1 280 ? 25.923 20.695 -11.705 1.00 90.56 280 VAL A C 1
ATOM 2040 O O . VAL A 1 280 ? 26.895 20.320 -12.355 1.00 90.56 280 VAL A O 1
ATOM 2043 N N . ASP A 1 281 ? 25.595 21.989 -11.601 1.00 85.12 281 ASP A N 1
ATOM 2044 C CA . ASP A 1 281 ? 26.386 23.075 -12.182 1.00 85.12 281 ASP A CA 1
ATOM 2045 C C . ASP A 1 281 ? 27.738 23.223 -11.442 1.00 85.12 281 ASP A C 1
ATOM 2047 O O . ASP A 1 281 ? 27.765 23.572 -10.248 1.00 85.12 281 ASP A O 1
ATOM 2051 N N . PRO A 1 282 ? 28.881 23.016 -12.131 1.00 68.75 282 PRO A N 1
ATOM 2052 C CA . PRO A 1 282 ? 30.214 23.194 -11.555 1.00 68.75 282 PRO A CA 1
ATOM 2053 C C . PRO A 1 282 ? 30.455 24.609 -11.003 1.00 68.75 282 PRO A C 1
ATOM 2055 O O . PRO A 1 282 ? 31.203 24.788 -10.039 1.00 68.75 282 PRO A O 1
ATOM 2058 N N . ALA A 1 283 ? 29.820 25.634 -11.588 1.00 62.09 283 ALA A N 1
ATOM 2059 C CA . ALA A 1 283 ? 29.960 27.021 -11.145 1.00 62.09 283 ALA A CA 1
ATOM 2060 C C . ALA A 1 283 ? 29.217 27.288 -9.821 1.00 62.09 283 ALA A C 1
ATOM 2062 O O . ALA A 1 283 ? 29.689 28.064 -8.985 1.00 62.09 283 ALA A O 1
ATOM 2063 N N . GLY A 1 284 ? 28.086 26.610 -9.594 1.00 57.84 284 GLY A N 1
ATOM 2064 C CA . GLY A 1 284 ? 27.303 26.701 -8.357 1.00 57.84 284 GLY A CA 1
ATOM 2065 C C . GLY A 1 284 ? 27.937 25.963 -7.172 1.00 57.84 284 GLY A C 1
ATOM 2066 O O . GLY A 1 284 ? 27.841 26.417 -6.028 1.00 57.84 284 GLY A O 1
ATOM 2067 N N . THR A 1 285 ? 28.635 24.856 -7.435 1.00 55.38 285 THR A N 1
ATOM 2068 C CA . THR A 1 285 ? 29.374 24.076 -6.425 1.00 55.38 285 THR A CA 1
ATOM 2069 C C . THR A 1 285 ? 30.687 24.754 -6.014 1.00 55.38 285 THR A C 1
ATOM 2071 O O . THR A 1 285 ? 30.968 24.851 -4.818 1.00 55.38 285 THR A O 1
ATOM 2074 N N . ALA A 1 286 ? 31.436 25.342 -6.955 1.00 51.72 286 ALA A N 1
ATOM 2075 C CA . ALA A 1 286 ? 32.652 26.110 -6.653 1.00 51.72 286 ALA A CA 1
ATOM 2076 C C . ALA A 1 286 ? 32.381 27.391 -5.829 1.00 51.72 286 ALA A C 1
ATOM 2078 O O . ALA A 1 286 ? 33.166 27.746 -4.947 1.00 51.72 286 ALA A O 1
ATOM 2079 N N . GLY A 1 287 ? 31.248 28.068 -6.063 1.00 50.03 287 GLY A N 1
ATOM 2080 C CA . GLY A 1 287 ? 30.842 29.254 -5.296 1.00 50.03 287 GLY A CA 1
ATOM 2081 C C . GLY A 1 287 ? 30.429 28.961 -3.845 1.00 50.03 287 GLY A C 1
ATOM 2082 O O . GLY A 1 287 ? 30.629 29.800 -2.965 1.00 50.03 287 GLY A O 1
ATOM 2083 N N . ARG A 1 288 ? 29.899 27.761 -3.562 1.00 51.84 288 ARG A N 1
ATOM 2084 C CA . ARG A 1 288 ? 29.521 27.330 -2.201 1.00 51.84 288 ARG A CA 1
ATOM 2085 C C . ARG A 1 288 ? 30.724 26.950 -1.342 1.00 51.84 288 ARG A C 1
ATOM 2087 O O . ARG A 1 288 ? 30.760 27.361 -0.185 1.00 51.84 288 ARG A O 1
ATOM 2094 N N . ALA A 1 289 ? 31.729 26.284 -1.910 1.00 48.81 289 ALA A N 1
ATOM 2095 C CA . ALA A 1 289 ? 32.979 25.979 -1.207 1.00 48.81 289 ALA A CA 1
ATOM 2096 C C . ALA A 1 289 ? 33.718 27.259 -0.748 1.00 48.81 289 ALA A C 1
ATOM 2098 O O . ALA A 1 289 ? 34.304 27.301 0.338 1.00 48.81 289 ALA A O 1
ATOM 2099 N N . ALA A 1 290 ? 33.628 28.339 -1.538 1.00 48.22 290 ALA A N 1
ATOM 2100 C CA . ALA A 1 290 ? 34.170 29.654 -1.188 1.00 48.22 290 ALA A CA 1
ATOM 2101 C C . ALA A 1 290 ? 33.347 30.386 -0.104 1.00 48.22 290 ALA A C 1
ATOM 2103 O O . ALA A 1 290 ? 33.921 31.073 0.738 1.00 48.22 290 ALA A O 1
ATOM 2104 N N . ALA A 1 291 ? 32.018 30.223 -0.085 1.00 49.91 291 ALA A N 1
ATOM 2105 C CA . ALA A 1 291 ? 31.133 30.837 0.913 1.00 49.91 291 ALA A CA 1
ATOM 2106 C C . ALA A 1 291 ? 31.077 30.069 2.253 1.00 49.91 291 ALA A C 1
ATOM 2108 O O . ALA A 1 291 ? 30.825 30.666 3.300 1.00 49.91 291 ALA A O 1
ATOM 2109 N N . ALA A 1 292 ? 31.341 28.758 2.247 1.00 50.03 292 ALA A N 1
ATOM 2110 C CA . ALA A 1 292 ? 31.340 27.902 3.437 1.00 50.03 292 ALA A CA 1
ATOM 2111 C C . ALA A 1 292 ? 32.566 28.099 4.352 1.00 50.03 292 ALA A C 1
ATOM 2113 O O . ALA A 1 292 ? 32.541 27.680 5.507 1.00 50.03 292 ALA A O 1
ATOM 2114 N N . HIS A 1 293 ? 33.607 28.811 3.900 1.00 47.59 293 HIS A N 1
ATOM 2115 C CA . HIS A 1 293 ? 34.797 29.139 4.703 1.00 47.59 293 HIS A CA 1
ATOM 2116 C C . HIS A 1 293 ? 34.529 30.087 5.896 1.00 47.59 293 HIS A C 1
ATOM 2118 O O . HIS A 1 293 ? 35.456 30.414 6.639 1.00 47.59 293 HIS A O 1
ATOM 2124 N N . HIS A 1 294 ? 33.279 30.513 6.121 1.00 47.19 294 HIS A N 1
ATOM 2125 C CA . HIS A 1 294 ? 32.887 31.353 7.259 1.00 47.19 294 HIS A CA 1
ATOM 2126 C C . HIS A 1 294 ? 31.990 30.684 8.310 1.00 47.19 294 HIS A C 1
ATOM 2128 O O . HIS A 1 294 ? 31.584 31.353 9.260 1.00 47.19 294 HIS A O 1
ATOM 2134 N N . VAL A 1 295 ? 31.726 29.376 8.215 1.00 49.38 295 VAL A N 1
ATOM 2135 C CA . VAL A 1 295 ? 30.972 28.646 9.248 1.00 49.38 295 VAL A CA 1
ATOM 2136 C C . VAL A 1 295 ? 31.840 27.537 9.837 1.00 49.38 295 VAL A C 1
ATOM 2138 O O . VAL A 1 295 ? 32.378 26.690 9.132 1.00 49.38 295 VAL A O 1
ATOM 2141 N N . THR A 1 296 ? 32.011 27.583 11.156 1.00 43.81 296 THR A N 1
ATOM 2142 C CA . THR A 1 296 ? 32.791 26.644 11.970 1.00 43.81 296 THR A CA 1
ATOM 2143 C C . THR A 1 296 ? 32.491 25.179 11.651 1.00 43.81 296 THR A C 1
ATOM 2145 O O . THR A 1 296 ? 31.334 24.764 11.596 1.00 43.81 296 THR A O 1
ATOM 2148 N N . ALA A 1 297 ? 33.571 24.411 11.490 1.00 46.91 297 ALA A N 1
ATOM 2149 C CA . ALA A 1 297 ? 33.619 23.014 11.086 1.00 46.91 297 ALA A CA 1
ATOM 2150 C C . ALA A 1 297 ? 32.601 22.106 11.802 1.00 46.91 297 ALA A C 1
ATOM 2152 O O . ALA A 1 297 ? 32.768 21.742 12.965 1.00 46.91 297 ALA A O 1
ATOM 2153 N N . THR A 1 298 ? 31.607 21.647 11.045 1.00 43.81 298 THR A N 1
ATOM 2154 C CA . THR A 1 298 ? 31.048 20.301 11.190 1.00 43.81 298 THR A CA 1
ATOM 2155 C C . THR A 1 298 ? 31.387 19.552 9.907 1.00 43.81 298 THR A C 1
ATOM 2157 O O . THR A 1 298 ? 31.058 19.972 8.803 1.00 43.81 298 THR A O 1
ATOM 2160 N N . THR A 1 299 ? 32.177 18.497 10.059 1.00 46.03 299 THR A N 1
ATOM 2161 C CA . THR A 1 299 ? 32.810 17.710 9.001 1.00 46.03 299 THR A CA 1
ATOM 2162 C C . THR A 1 299 ? 31.784 16.888 8.219 1.00 46.03 299 THR A C 1
ATOM 2164 O O . THR A 1 299 ? 31.616 15.696 8.474 1.00 46.03 299 THR A O 1
ATOM 2167 N N . VAL A 1 300 ? 31.116 17.502 7.247 1.00 50.38 300 VAL A N 1
ATOM 2168 C CA . VAL A 1 300 ? 30.589 16.776 6.086 1.00 50.38 300 VAL A CA 1
ATOM 2169 C C . VAL A 1 300 ? 31.583 17.046 4.957 1.00 50.38 300 VAL A C 1
ATOM 2171 O O . VAL A 1 300 ? 31.838 18.216 4.677 1.00 50.38 300 VAL A O 1
ATOM 2174 N N . PRO A 1 301 ? 32.229 16.031 4.354 1.00 51.56 301 PRO A N 1
ATOM 2175 C CA . PRO A 1 301 ? 33.093 16.283 3.210 1.00 51.56 301 PRO A CA 1
ATOM 2176 C C . PRO A 1 301 ? 32.255 16.943 2.114 1.00 51.56 301 PRO A C 1
ATOM 2178 O O . PRO A 1 301 ? 31.205 16.413 1.746 1.00 51.56 301 PRO A O 1
ATOM 2181 N N . ASP A 1 302 ? 32.720 18.096 1.631 1.00 63.78 302 ASP A N 1
ATOM 2182 C CA . ASP A 1 302 ? 32.096 18.904 0.580 1.00 63.78 302 ASP A CA 1
ATOM 2183 C C . ASP A 1 302 ? 32.234 18.147 -0.754 1.00 63.78 302 ASP A C 1
ATOM 2185 O O . ASP A 1 302 ? 33.103 18.414 -1.584 1.00 63.78 302 ASP A O 1
ATOM 2189 N N . ARG A 1 303 ? 31.467 17.061 -0.895 1.00 73.38 303 ARG A N 1
ATOM 2190 C CA . ARG A 1 303 ? 31.447 16.242 -2.104 1.00 73.38 303 ARG A CA 1
ATOM 2191 C C . ARG A 1 303 ? 30.572 16.955 -3.135 1.00 73.38 303 ARG A C 1
ATOM 2193 O O . ARG A 1 303 ? 29.412 17.235 -2.824 1.00 73.38 303 ARG A O 1
ATOM 2200 N N . PRO A 1 304 ? 31.084 17.230 -4.347 1.00 83.81 304 PRO A N 1
ATOM 2201 C CA . PRO A 1 304 ? 30.266 17.804 -5.406 1.00 83.81 304 PRO A CA 1
ATOM 2202 C C . PRO A 1 304 ? 29.096 16.871 -5.733 1.00 83.81 304 PRO A C 1
ATOM 2204 O O . PRO A 1 304 ? 29.184 15.654 -5.549 1.00 83.81 304 PRO A O 1
ATOM 2207 N N . VAL A 1 305 ? 27.982 17.446 -6.185 1.00 89.44 305 VAL A N 1
ATOM 2208 C CA . VAL A 1 305 ? 26.854 16.670 -6.705 1.00 89.44 305 VAL A CA 1
ATOM 2209 C C . VAL A 1 305 ? 27.128 16.400 -8.179 1.00 89.44 305 VAL A C 1
ATOM 2211 O O . VAL A 1 305 ? 26.954 17.280 -9.015 1.00 89.44 305 VAL A O 1
ATOM 2214 N N . ASP A 1 306 ? 27.552 15.179 -8.493 1.00 89.38 306 ASP A N 1
ATOM 2215 C CA . ASP A 1 306 ? 27.842 14.767 -9.874 1.00 89.38 306 ASP A CA 1
ATOM 2216 C C . ASP A 1 306 ? 26.551 14.490 -10.652 1.00 89.38 306 ASP A C 1
ATOM 2218 O O . ASP A 1 306 ? 26.519 14.523 -11.885 1.00 89.38 306 ASP A O 1
ATOM 2222 N N . ARG A 1 307 ? 25.475 14.161 -9.926 1.00 91.56 307 ARG A N 1
ATOM 2223 C CA . ARG A 1 307 ? 24.256 13.633 -10.523 1.00 91.56 307 ARG A CA 1
ATOM 2224 C C . ARG A 1 307 ? 23.011 13.987 -9.729 1.00 91.56 307 ARG A C 1
ATOM 2226 O O . ARG A 1 307 ? 22.960 13.805 -8.512 1.00 91.56 307 ARG A O 1
ATOM 2233 N N . VAL A 1 308 ? 21.965 14.387 -10.441 1.00 94.38 308 VAL A N 1
ATOM 2234 C CA . VAL A 1 308 ? 20.605 14.482 -9.904 1.00 94.38 308 VAL A CA 1
ATOM 2235 C C . VAL A 1 308 ? 19.699 13.560 -10.707 1.00 94.38 308 VAL A C 1
ATOM 2237 O O . VAL A 1 308 ? 19.710 13.601 -11.934 1.00 94.38 308 VAL A O 1
ATOM 2240 N N . ILE A 1 309 ? 18.907 12.731 -10.028 1.00 95.25 309 ILE A N 1
ATOM 2241 C CA . ILE A 1 309 ? 17.887 11.888 -10.651 1.00 95.25 309 ILE A CA 1
ATOM 2242 C C . ILE A 1 309 ? 16.515 12.357 -10.179 1.00 95.25 309 ILE A C 1
ATOM 2244 O O . ILE A 1 309 ? 16.167 12.180 -9.011 1.00 95.25 309 ILE A O 1
ATOM 2248 N N . THR A 1 310 ? 15.723 12.908 -11.089 1.00 95.31 310 THR A N 1
ATOM 2249 C CA . THR A 1 310 ? 14.364 13.358 -10.788 1.00 95.31 310 THR A CA 1
ATOM 2250 C C . THR A 1 310 ? 13.358 12.286 -11.190 1.00 95.31 310 THR A C 1
ATOM 2252 O O . THR A 1 310 ? 13.284 11.873 -12.349 1.00 95.31 310 THR A O 1
ATOM 2255 N N . LEU A 1 311 ? 12.606 11.804 -10.201 1.00 94.94 311 LEU A N 1
ATOM 2256 C CA . LEU A 1 311 ? 11.629 10.730 -10.324 1.00 94.94 311 LEU A CA 1
ATOM 2257 C C . LEU A 1 311 ? 10.231 11.308 -10.510 1.00 94.94 311 LEU A C 1
ATOM 2259 O O . LEU A 1 311 ? 9.766 12.070 -9.663 1.00 94.94 311 LEU A O 1
ATOM 2263 N N . SER A 1 312 ? 9.555 10.882 -11.571 1.00 92.12 312 SER A N 1
ATOM 2264 C CA . SER A 1 312 ? 8.160 11.229 -11.865 1.00 92.12 312 SER A CA 1
ATOM 2265 C C . SER A 1 312 ? 7.320 9.987 -12.135 1.00 92.12 312 SER A C 1
ATOM 2267 O O . SER A 1 312 ? 7.869 8.891 -12.257 1.00 92.12 312 SER A O 1
ATOM 2269 N N . ARG A 1 313 ? 5.990 10.118 -12.179 1.00 90.88 313 ARG A N 1
ATOM 2270 C CA . ARG A 1 313 ? 5.119 9.005 -12.599 1.00 90.88 313 ARG A CA 1
ATOM 2271 C C . ARG A 1 313 ? 5.293 8.737 -14.104 1.00 90.88 313 ARG A C 1
ATOM 2273 O O . ARG A 1 313 ? 5.858 9.558 -14.815 1.00 90.88 313 ARG A O 1
ATOM 2280 N N . GLY A 1 314 ? 4.877 7.568 -14.581 1.00 91.31 314 GLY A N 1
ATOM 2281 C CA . GLY A 1 314 ? 4.902 7.242 -16.007 1.00 91.31 314 GLY A CA 1
ATOM 2282 C C . GLY A 1 314 ? 4.387 5.839 -16.309 1.00 91.31 314 GLY A C 1
ATOM 2283 O O . GLY A 1 314 ? 3.906 5.131 -15.424 1.00 91.31 314 GLY A O 1
ATOM 2284 N N . THR A 1 315 ? 4.498 5.428 -17.568 1.00 92.31 315 THR A N 1
ATOM 2285 C CA . THR A 1 315 ? 4.120 4.085 -18.030 1.00 92.31 315 THR A CA 1
ATOM 2286 C C . THR A 1 315 ? 5.259 3.073 -17.839 1.00 92.31 315 THR A C 1
ATOM 2288 O O . THR A 1 315 ? 6.425 3.464 -17.697 1.00 92.31 315 THR A O 1
ATOM 2291 N N . PRO A 1 316 ? 4.975 1.756 -17.878 1.00 94.12 316 PRO A N 1
ATOM 2292 C CA . PRO A 1 316 ? 6.016 0.726 -17.856 1.00 94.12 316 PRO A CA 1
ATOM 2293 C C . PRO A 1 316 ? 7.099 0.896 -18.936 1.00 94.12 316 PRO A C 1
ATOM 2295 O O . PRO A 1 316 ? 8.283 0.724 -18.645 1.00 94.12 316 PRO A O 1
ATOM 2298 N N . ASP A 1 317 ? 6.732 1.312 -20.151 1.00 92.88 317 ASP A N 1
ATOM 2299 C CA . ASP A 1 317 ? 7.701 1.537 -21.232 1.00 92.88 317 ASP A CA 1
ATOM 2300 C C . ASP A 1 317 ? 8.574 2.782 -20.989 1.00 92.88 317 ASP A C 1
ATOM 2302 O O . ASP A 1 317 ? 9.789 2.742 -21.205 1.00 92.88 317 ASP A O 1
ATOM 2306 N N . GLN A 1 318 ? 8.000 3.875 -20.466 1.00 93.50 318 GLN A N 1
ATOM 2307 C CA . GLN A 1 318 ? 8.774 5.056 -20.052 1.00 93.50 318 GLN A CA 1
ATOM 2308 C C . GLN A 1 318 ? 9.742 4.723 -18.907 1.00 93.50 318 GLN A C 1
ATOM 2310 O O . GLN A 1 318 ? 10.891 5.189 -18.892 1.00 93.50 318 GLN A O 1
ATOM 2315 N N . ALA A 1 319 ? 9.304 3.892 -17.958 1.00 94.56 319 ALA A N 1
ATOM 2316 C CA . ALA A 1 319 ? 10.148 3.393 -16.880 1.00 94.56 319 ALA A CA 1
ATOM 2317 C C . ALA A 1 319 ? 11.323 2.578 -17.438 1.00 94.56 319 ALA A C 1
ATOM 2319 O O . ALA A 1 319 ? 12.467 2.864 -17.092 1.00 94.56 319 ALA A O 1
ATOM 2320 N N . LEU A 1 320 ? 11.079 1.650 -18.371 1.00 93.88 320 LEU A N 1
ATOM 2321 C CA . LEU A 1 320 ? 12.130 0.849 -19.006 1.00 93.88 320 LEU A CA 1
ATOM 2322 C C . LEU A 1 320 ? 13.157 1.722 -19.749 1.00 93.88 320 LEU A C 1
ATOM 2324 O O . LEU A 1 320 ? 14.363 1.593 -19.525 1.00 93.88 320 LEU A O 1
ATOM 2328 N N . ALA A 1 321 ? 12.684 2.654 -20.581 1.00 92.81 321 ALA A N 1
ATOM 2329 C CA . ALA A 1 321 ? 13.546 3.557 -21.344 1.00 92.81 321 ALA A CA 1
ATOM 2330 C C . ALA A 1 321 ? 14.393 4.459 -20.432 1.00 92.81 321 ALA A C 1
ATOM 2332 O O . ALA A 1 321 ? 15.588 4.668 -20.659 1.00 92.81 321 ALA A O 1
ATOM 2333 N N . SER A 1 322 ? 13.791 4.994 -19.369 1.00 93.12 322 SER A N 1
ATOM 2334 C CA . SER A 1 322 ? 14.512 5.852 -18.432 1.00 93.12 322 SER A CA 1
ATOM 2335 C C . SER A 1 322 ? 15.492 5.086 -17.543 1.00 93.12 322 SER A C 1
ATOM 2337 O O . SER A 1 322 ? 16.591 5.580 -17.294 1.00 93.12 322 SER A O 1
ATOM 2339 N N . LEU A 1 323 ? 15.169 3.853 -17.153 1.00 92.56 323 LEU A N 1
ATOM 2340 C CA . LEU A 1 323 ? 16.041 3.000 -16.352 1.00 92.56 323 LEU A CA 1
ATOM 2341 C C . LEU A 1 323 ? 17.312 2.588 -17.105 1.00 92.56 323 LEU A C 1
ATOM 2343 O O . LEU A 1 323 ? 18.377 2.514 -16.493 1.00 92.56 323 LEU A O 1
ATOM 2347 N N . ALA A 1 324 ? 17.236 2.397 -18.426 1.00 89.56 324 ALA A N 1
ATOM 2348 C CA . ALA A 1 324 ? 18.419 2.191 -19.262 1.00 89.56 324 ALA A CA 1
ATOM 2349 C C . ALA A 1 324 ? 19.381 3.393 -19.191 1.00 89.56 324 ALA A C 1
ATOM 2351 O O . ALA A 1 324 ? 20.584 3.213 -19.007 1.00 89.56 324 ALA A O 1
ATOM 2352 N N . ARG A 1 325 ? 18.855 4.629 -19.239 1.00 87.75 325 ARG A N 1
ATOM 2353 C CA . ARG A 1 325 ? 19.662 5.857 -19.085 1.00 87.75 325 ARG A CA 1
ATOM 2354 C C . ARG A 1 325 ? 20.260 5.994 -17.688 1.00 87.75 325 ARG A C 1
ATOM 2356 O O . ARG A 1 325 ? 21.401 6.442 -17.568 1.00 87.75 325 ARG A O 1
ATOM 2363 N N . VAL A 1 326 ? 19.503 5.612 -16.654 1.00 90.00 326 VAL A N 1
ATOM 2364 C CA . VAL A 1 326 ? 19.993 5.620 -15.270 1.00 90.00 326 VAL A CA 1
ATOM 2365 C C . VAL A 1 326 ? 21.148 4.630 -15.107 1.00 90.00 326 VAL A C 1
ATOM 2367 O O . VAL A 1 326 ? 22.212 5.022 -14.634 1.00 90.00 326 VAL A O 1
ATOM 2370 N N . THR A 1 327 ? 20.966 3.399 -15.583 1.00 88.44 327 THR A N 1
ATOM 2371 C CA . THR A 1 327 ? 21.959 2.313 -15.494 1.00 88.44 327 THR A CA 1
ATOM 2372 C C . THR A 1 327 ? 23.234 2.634 -16.277 1.00 88.44 327 THR A C 1
ATOM 2374 O O . THR A 1 327 ? 24.329 2.324 -15.825 1.00 88.44 327 THR A O 1
ATOM 2377 N N . ALA A 1 328 ? 23.113 3.308 -17.425 1.00 86.38 328 ALA A N 1
ATOM 2378 C CA . ALA A 1 328 ? 24.261 3.763 -18.210 1.00 86.38 328 ALA A CA 1
ATOM 2379 C C . ALA A 1 328 ? 25.135 4.803 -17.483 1.00 86.38 328 ALA A C 1
ATOM 2381 O O . ALA A 1 328 ? 26.224 5.117 -17.951 1.00 86.38 328 ALA A O 1
ATOM 2382 N N . GLY A 1 329 ? 24.675 5.340 -16.349 1.00 82.75 329 GLY A N 1
ATOM 2383 C CA . GLY A 1 329 ? 25.512 6.160 -15.489 1.00 82.75 329 GLY A CA 1
ATOM 2384 C C . GLY A 1 329 ? 25.811 7.555 -16.040 1.00 82.75 329 GLY A C 1
ATOM 2385 O O . GLY A 1 329 ? 26.900 8.077 -15.829 1.00 82.75 329 GLY A O 1
ATOM 2386 N N . HIS A 1 330 ? 24.864 8.180 -16.733 1.00 81.06 330 HIS A N 1
ATOM 2387 C CA . HIS A 1 330 ? 25.037 9.563 -17.176 1.00 81.06 330 HIS A CA 1
ATOM 2388 C C . HIS A 1 330 ? 25.124 10.523 -15.979 1.00 81.06 330 HIS A C 1
ATOM 2390 O O . HIS A 1 330 ? 24.266 10.473 -15.088 1.00 81.06 330 HIS A O 1
ATOM 2396 N N . ASP A 1 331 ? 26.141 11.385 -15.993 1.00 85.25 331 ASP A N 1
ATOM 2397 C CA . ASP A 1 331 ? 26.301 12.505 -15.063 1.00 85.25 331 ASP A CA 1
ATOM 2398 C C . ASP A 1 331 ? 25.318 13.637 -15.385 1.00 85.25 331 ASP A C 1
ATOM 2400 O O . ASP A 1 331 ? 24.672 13.657 -16.438 1.00 85.25 331 ASP A O 1
ATOM 2404 N N . GLY A 1 332 ? 25.206 14.593 -14.465 1.00 90.19 332 GLY A N 1
ATOM 2405 C CA . GLY A 1 332 ? 24.286 15.712 -14.588 1.00 90.19 332 GLY A CA 1
ATOM 2406 C C . GLY A 1 332 ? 22.865 15.355 -14.157 1.00 90.19 332 GLY A C 1
ATOM 2407 O O . GLY A 1 332 ? 22.636 14.492 -13.304 1.00 90.19 332 GLY A O 1
ATOM 2408 N N . HIS A 1 333 ? 21.893 16.071 -14.708 1.00 92.81 333 HIS A N 1
ATOM 2409 C CA . HIS A 1 333 ? 20.500 15.956 -14.306 1.00 92.81 333 HIS A CA 1
ATOM 2410 C C . HIS A 1 333 ? 19.729 15.015 -15.246 1.00 92.81 333 HIS A C 1
ATOM 2412 O O . HIS A 1 333 ? 19.596 15.258 -16.445 1.00 92.81 333 HIS A O 1
ATOM 2418 N N . VAL A 1 334 ? 19.239 13.903 -14.694 1.00 93.38 334 VAL A N 1
ATOM 2419 C CA . VAL A 1 334 ? 18.582 12.808 -15.416 1.00 93.38 334 VAL A CA 1
ATOM 2420 C C . VAL A 1 334 ? 17.174 12.588 -14.866 1.00 93.38 334 VAL A C 1
ATOM 2422 O O . VAL A 1 334 ? 16.917 12.770 -13.680 1.00 93.38 334 VAL A O 1
ATOM 2425 N N . PHE A 1 335 ? 16.260 12.133 -15.721 1.00 93.19 335 PHE A N 1
ATOM 2426 C CA . PHE A 1 335 ? 14.869 11.864 -15.357 1.00 93.19 335 PHE A CA 1
ATOM 2427 C C . PHE A 1 335 ? 14.552 10.375 -15.437 1.00 93.19 335 PHE A C 1
ATOM 2429 O O . PHE A 1 335 ? 14.877 9.713 -16.435 1.00 93.19 335 PHE A O 1
ATOM 2436 N N . ALA A 1 336 ? 13.871 9.870 -14.411 1.00 94.88 336 ALA A N 1
ATOM 2437 C CA . ALA A 1 336 ? 13.376 8.503 -14.349 1.00 94.88 336 ALA A CA 1
ATOM 2438 C C . ALA A 1 336 ? 11.880 8.444 -14.037 1.00 94.88 336 ALA A C 1
ATOM 2440 O O . ALA A 1 336 ? 11.335 9.309 -13.352 1.00 94.88 336 ALA A O 1
ATOM 2441 N N . HIS A 1 337 ? 11.226 7.410 -14.564 1.00 94.44 337 HIS A N 1
ATOM 2442 C CA . HIS A 1 337 ? 9.789 7.218 -14.412 1.00 94.44 337 HIS A CA 1
ATOM 2443 C C . HIS A 1 337 ? 9.494 6.035 -13.496 1.00 94.44 337 HIS A C 1
ATOM 2445 O O . HIS A 1 337 ? 10.098 4.964 -13.606 1.00 94.44 337 HIS A O 1
ATOM 2451 N N . ILE A 1 338 ? 8.532 6.242 -12.608 1.00 94.62 338 ILE A N 1
ATOM 2452 C CA . ILE A 1 338 ? 7.949 5.242 -11.732 1.00 94.62 338 ILE A CA 1
ATOM 2453 C C . ILE A 1 338 ? 6.674 4.735 -12.413 1.00 94.62 338 ILE A C 1
ATOM 2455 O O . ILE A 1 338 ? 5.745 5.524 -12.599 1.00 94.62 338 ILE A O 1
ATOM 2459 N N . PRO A 1 339 ? 6.624 3.452 -12.813 1.00 92.81 339 PRO A N 1
ATOM 2460 C CA . PRO A 1 339 ? 5.485 2.916 -13.542 1.00 92.81 339 PRO A CA 1
ATOM 2461 C C . PRO A 1 339 ? 4.263 2.841 -12.622 1.00 92.81 339 PRO A C 1
ATOM 2463 O O . PRO A 1 339 ? 4.333 2.181 -11.587 1.00 92.81 339 PRO A O 1
ATOM 2466 N N . MET A 1 340 ? 3.169 3.504 -13.003 1.00 89.62 340 MET A N 1
ATOM 2467 C CA . MET A 1 340 ? 1.892 3.489 -12.279 1.00 89.62 340 MET A CA 1
ATOM 2468 C C . MET A 1 340 ? 0.765 3.063 -13.220 1.00 89.62 340 MET A C 1
ATOM 2470 O O . MET A 1 340 ? 0.507 3.735 -14.221 1.00 89.62 340 MET A O 1
ATOM 2474 N N . LEU A 1 341 ? 0.105 1.940 -12.926 1.00 85.31 341 LEU A N 1
ATOM 2475 C CA . LEU A 1 341 ? -0.918 1.375 -13.810 1.00 85.31 341 LEU A CA 1
ATOM 2476 C C . LEU A 1 341 ? -2.266 2.084 -13.638 1.00 85.31 341 LEU A C 1
ATOM 2478 O O . LEU A 1 341 ? -2.679 2.429 -12.533 1.00 85.31 341 LEU A O 1
ATOM 2482 N N . GLY A 1 342 ? -3.010 2.264 -14.730 1.00 76.88 342 GLY A N 1
ATOM 2483 C CA . GLY A 1 342 ? -4.337 2.893 -14.683 1.00 76.88 342 GLY A CA 1
ATOM 2484 C C . GLY A 1 342 ? -4.339 4.428 -14.698 1.00 76.88 342 GLY A C 1
ATOM 2485 O O . GLY A 1 342 ? -5.384 5.025 -14.448 1.00 76.88 342 GLY A O 1
ATOM 2486 N N . GLY A 1 343 ? -3.207 5.052 -15.040 1.00 72.69 343 GLY A N 1
ATOM 2487 C CA . GLY A 1 343 ? -3.119 6.471 -15.396 1.00 72.69 343 GLY A CA 1
ATOM 2488 C C . GLY A 1 343 ? -3.045 7.458 -14.219 1.00 72.69 343 GLY A C 1
ATOM 2489 O O . GLY A 1 343 ? -2.973 7.053 -13.059 1.00 72.69 343 GLY A O 1
ATOM 2490 N N . PRO A 1 344 ? -3.029 8.774 -14.517 1.00 74.44 344 PRO A N 1
ATOM 2491 C CA . PRO A 1 344 ? -2.915 9.828 -13.513 1.00 74.44 344 PRO A CA 1
ATOM 2492 C C . PRO A 1 344 ? -4.091 9.813 -12.532 1.00 74.44 344 PRO A C 1
ATOM 2494 O O . PRO A 1 344 ? -5.249 9.744 -12.944 1.00 74.44 344 PRO A O 1
ATOM 2497 N N . ARG A 1 345 ? -3.797 9.957 -11.238 1.00 79.94 345 ARG A N 1
ATOM 2498 C CA . ARG A 1 345 ? -4.801 10.121 -10.178 1.00 79.94 345 ARG A CA 1
ATOM 2499 C C . ARG A 1 345 ? -4.563 11.405 -9.406 1.00 79.94 345 ARG A C 1
ATOM 2501 O O . ARG A 1 345 ? -3.426 11.855 -9.266 1.00 79.94 345 ARG A O 1
ATOM 2508 N N . SER A 1 346 ? -5.637 11.962 -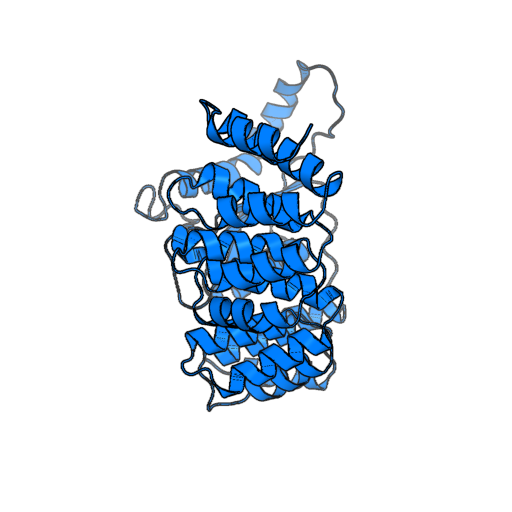8.855 1.00 76.75 346 SER A N 1
ATOM 2509 C CA . SER A 1 346 ? -5.518 13.056 -7.896 1.00 76.75 346 SER A CA 1
ATOM 2510 C C . SER A 1 346 ? -4.757 12.591 -6.645 1.00 76.75 346 SER A C 1
ATOM 2512 O O . SER A 1 346 ? -4.760 11.407 -6.302 1.00 76.75 346 SER A O 1
ATOM 2514 N N . LEU A 1 347 ? -4.101 13.514 -5.936 1.00 72.94 347 LEU A N 1
ATOM 2515 C CA . LEU A 1 347 ? -3.291 13.179 -4.755 1.00 72.94 347 LEU A CA 1
ATOM 2516 C C . LEU A 1 347 ? -4.063 12.380 -3.676 1.00 72.94 347 LEU A C 1
ATOM 2518 O O . LEU A 1 347 ? -3.508 11.402 -3.176 1.00 72.94 347 LEU A O 1
ATOM 2522 N N . PRO A 1 348 ? -5.338 12.690 -3.354 1.00 76.44 348 PRO A N 1
ATOM 2523 C CA . PRO A 1 348 ? -6.130 11.895 -2.406 1.00 76.44 348 PRO A CA 1
ATOM 2524 C C . PRO A 1 348 ? -6.435 10.465 -2.877 1.00 76.44 348 PRO A C 1
ATOM 2526 O O . PRO A 1 348 ? -6.730 9.588 -2.066 1.00 76.44 348 PRO A O 1
ATOM 2529 N N . GLU A 1 349 ? -6.371 10.217 -4.183 1.00 82.94 349 GLU A N 1
ATOM 2530 C CA . GLU A 1 349 ? -6.705 8.939 -4.815 1.00 82.94 349 GLU A CA 1
ATOM 2531 C C . GLU A 1 349 ? -5.464 8.133 -5.210 1.00 82.94 349 GLU A C 1
ATOM 2533 O O . GLU A 1 349 ? -5.604 7.023 -5.722 1.00 82.94 349 GLU A O 1
ATOM 2538 N N . ALA A 1 350 ? -4.263 8.671 -4.975 1.00 86.06 350 ALA A N 1
ATOM 2539 C CA . ALA A 1 350 ? -2.997 8.072 -5.386 1.00 86.06 350 ALA A CA 1
ATOM 2540 C C . ALA A 1 350 ? -2.494 6.972 -4.435 1.00 86.06 350 ALA A C 1
ATOM 2542 O O . ALA A 1 350 ? -1.617 6.197 -4.804 1.00 86.06 350 ALA A O 1
ATOM 2543 N N . TRP A 1 351 ? -3.057 6.861 -3.228 1.00 88.94 351 TRP A N 1
ATOM 2544 C CA . TRP A 1 351 ? -2.651 5.870 -2.222 1.00 88.94 351 TRP A CA 1
ATOM 2545 C C . TRP A 1 351 ? -2.606 4.405 -2.696 1.00 88.94 351 TRP A C 1
ATOM 2547 O O . TRP A 1 351 ? -1.700 3.694 -2.258 1.00 88.94 351 TRP A O 1
ATOM 2557 N N . PRO A 1 352 ? -3.488 3.929 -3.600 1.00 86.94 352 PRO A N 1
ATOM 2558 C CA . PRO A 1 352 ? -3.371 2.591 -4.174 1.00 86.94 352 PRO A CA 1
ATOM 2559 C C . PRO A 1 352 ? -2.051 2.340 -4.920 1.00 86.94 352 PRO A C 1
ATOM 2561 O O . PRO A 1 352 ? -1.636 1.195 -5.012 1.00 86.94 352 PRO A O 1
ATOM 2564 N N . HIS A 1 353 ? -1.345 3.376 -5.390 1.00 90.88 353 HIS A N 1
ATOM 2565 C CA . HIS A 1 353 ? -0.052 3.231 -6.071 1.00 90.88 353 HIS A CA 1
ATOM 2566 C C . HIS A 1 353 ? 1.131 3.000 -5.122 1.00 90.88 353 HIS A C 1
ATOM 2568 O O . HIS A 1 353 ? 2.273 2.989 -5.577 1.00 90.88 353 HIS A O 1
ATOM 2574 N N . ARG A 1 354 ? 0.918 2.832 -3.807 1.00 93.38 354 ARG A N 1
ATOM 2575 C CA . ARG A 1 354 ? 2.011 2.675 -2.829 1.00 93.38 354 ARG A CA 1
ATOM 2576 C C . ARG A 1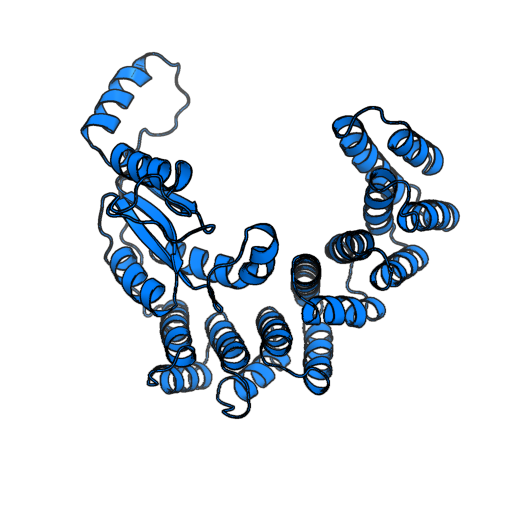 354 ? 3.002 1.578 -3.230 1.00 93.38 354 ARG A C 1
ATOM 2578 O O . ARG A 1 354 ? 4.206 1.820 -3.228 1.00 93.38 354 ARG A O 1
ATOM 2585 N N . VAL A 1 355 ? 2.507 0.389 -3.577 1.00 94.94 355 VAL A N 1
ATOM 2586 C CA . VAL A 1 355 ? 3.354 -0.770 -3.909 1.00 94.94 355 VAL A CA 1
ATOM 2587 C C . VAL A 1 355 ? 4.115 -0.535 -5.213 1.00 94.94 355 VAL A C 1
ATOM 2589 O O . VAL A 1 355 ? 5.321 -0.776 -5.281 1.00 94.94 355 VAL A O 1
ATOM 2592 N N . GLU A 1 356 ? 3.441 -0.011 -6.235 1.00 93.88 356 GLU A N 1
ATOM 2593 C CA . GLU A 1 356 ? 4.060 0.361 -7.510 1.00 93.88 356 GLU A CA 1
ATOM 2594 C C . GLU A 1 356 ? 5.146 1.430 -7.329 1.00 93.88 356 GLU A C 1
ATOM 2596 O O . GLU A 1 356 ? 6.244 1.300 -7.878 1.00 93.88 356 GLU A O 1
ATOM 2601 N N . ALA A 1 357 ? 4.874 2.441 -6.498 1.00 93.81 357 ALA A N 1
ATOM 2602 C CA . ALA A 1 357 ? 5.809 3.503 -6.165 1.00 93.81 357 ALA A CA 1
ATOM 2603 C C . ALA A 1 357 ? 7.047 2.963 -5.444 1.00 93.81 357 ALA A C 1
ATOM 2605 O O . ALA A 1 357 ? 8.168 3.212 -5.886 1.00 93.81 357 ALA A O 1
ATOM 2606 N N . GLU A 1 358 ? 6.867 2.171 -4.383 1.00 95.25 358 GLU A N 1
ATOM 2607 C CA . GLU A 1 358 ? 7.969 1.521 -3.664 1.00 95.25 358 GLU A CA 1
ATOM 2608 C C . GLU A 1 358 ? 8.823 0.659 -4.606 1.00 95.25 358 GLU A C 1
ATOM 2610 O O . GLU A 1 358 ? 10.057 0.720 -4.569 1.00 95.25 358 GLU A O 1
ATOM 2615 N N . ARG A 1 359 ? 8.178 -0.114 -5.488 1.00 94.88 359 ARG A N 1
ATOM 2616 C CA . ARG A 1 359 ? 8.850 -0.967 -6.474 1.00 94.88 359 ARG A CA 1
ATOM 2617 C C . ARG A 1 359 ? 9.658 -0.145 -7.476 1.00 94.88 359 ARG A C 1
ATOM 2619 O O . ARG A 1 359 ? 10.835 -0.429 -7.695 1.00 94.88 359 ARG A O 1
ATOM 2626 N N . GLY A 1 360 ? 9.059 0.879 -8.077 1.00 95.00 360 GLY A N 1
ATOM 2627 C CA . GLY A 1 360 ? 9.740 1.740 -9.040 1.00 95.00 360 GLY A CA 1
ATOM 2628 C C . GLY A 1 360 ? 10.900 2.517 -8.416 1.00 95.00 360 GLY A C 1
ATOM 2629 O O . GLY A 1 360 ? 11.988 2.541 -8.990 1.00 95.00 360 GLY A O 1
ATOM 2630 N N . ILE A 1 361 ? 10.711 3.091 -7.222 1.00 95.25 361 ILE A N 1
ATOM 2631 C CA . ILE A 1 361 ? 11.776 3.795 -6.491 1.00 95.25 361 ILE A CA 1
ATOM 2632 C C . ILE A 1 361 ? 12.943 2.838 -6.240 1.00 95.25 361 ILE A C 1
ATOM 2634 O O . ILE A 1 361 ? 14.086 3.166 -6.553 1.00 95.25 361 ILE A O 1
ATOM 2638 N N . ARG A 1 362 ? 12.669 1.619 -5.758 1.00 94.38 362 ARG A N 1
ATOM 2639 C CA . ARG A 1 362 ? 13.700 0.593 -5.537 1.00 94.38 362 ARG A CA 1
ATOM 2640 C C . ARG A 1 362 ? 14.480 0.270 -6.812 1.00 94.38 362 ARG A C 1
ATOM 2642 O O . ARG A 1 362 ? 15.698 0.126 -6.742 1.00 94.38 362 ARG A O 1
ATOM 2649 N N . ARG A 1 363 ? 13.810 0.159 -7.966 1.00 92.94 363 ARG A N 1
ATOM 2650 C CA . ARG A 1 363 ? 14.475 -0.088 -9.259 1.00 92.94 363 ARG A CA 1
ATOM 2651 C C . ARG A 1 363 ? 15.454 1.018 -9.616 1.00 92.94 363 ARG A C 1
ATOM 2653 O O . ARG A 1 363 ? 16.571 0.714 -10.023 1.00 92.94 363 ARG A O 1
ATOM 2660 N N . VAL A 1 364 ? 15.045 2.275 -9.449 1.00 93.00 364 VAL A N 1
ATOM 2661 C CA . VAL A 1 364 ? 15.907 3.419 -9.760 1.00 93.00 364 VAL A CA 1
ATOM 2662 C C . VAL A 1 364 ? 17.072 3.501 -8.780 1.00 93.00 364 VAL A C 1
ATOM 2664 O O . VAL A 1 364 ? 18.207 3.617 -9.223 1.00 93.00 364 VAL A O 1
ATOM 2667 N N . LEU A 1 365 ? 16.827 3.340 -7.477 1.00 91.19 365 LEU A N 1
ATOM 2668 C CA . LEU A 1 365 ? 17.885 3.362 -6.460 1.00 91.19 365 LEU A CA 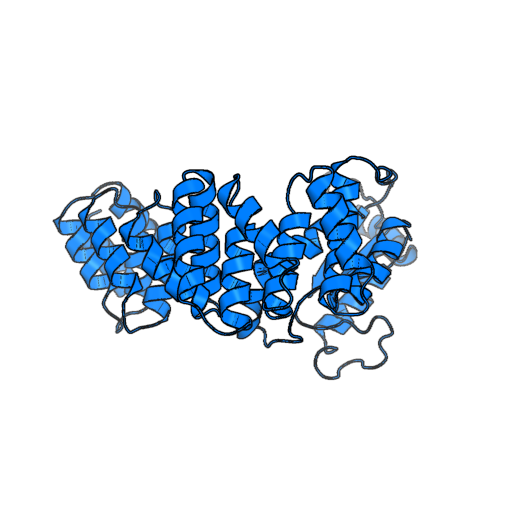1
ATOM 2669 C C . LEU A 1 365 ? 18.921 2.246 -6.643 1.00 91.19 365 LEU A C 1
ATOM 2671 O O . LEU A 1 365 ? 20.090 2.457 -6.356 1.00 91.19 365 LEU A O 1
ATOM 2675 N N . ARG A 1 366 ? 18.517 1.066 -7.128 1.00 88.19 366 ARG A N 1
ATOM 2676 C CA . ARG A 1 366 ? 19.450 -0.033 -7.440 1.00 88.19 366 ARG A CA 1
ATOM 2677 C C . ARG A 1 366 ? 20.270 0.201 -8.710 1.00 88.19 366 ARG A C 1
ATOM 2679 O O . ARG A 1 366 ? 21.279 -0.469 -8.894 1.00 88.19 366 ARG A O 1
ATOM 2686 N N . ALA A 1 367 ? 19.799 1.066 -9.605 1.00 87.56 367 ALA A N 1
ATOM 2687 C CA . ALA A 1 367 ? 20.463 1.377 -10.868 1.00 87.56 367 ALA A CA 1
ATOM 2688 C C . ALA A 1 367 ? 21.310 2.659 -10.817 1.00 87.56 367 ALA A C 1
ATOM 2690 O O . ALA A 1 367 ? 22.096 2.886 -11.736 1.00 87.56 367 ALA A O 1
ATOM 2691 N N . ALA A 1 368 ? 21.080 3.513 -9.815 1.00 85.62 368 ALA A N 1
ATOM 2692 C CA . ALA A 1 368 ? 21.737 4.805 -9.630 1.00 85.62 368 ALA A CA 1
ATOM 2693 C C . ALA A 1 368 ? 23.183 4.654 -9.149 1.00 85.62 368 ALA A C 1
ATOM 2695 O O . ALA A 1 368 ? 24.020 5.415 -9.690 1.00 85.62 368 ALA A O 1
#

InterPro domains:
  IPR011989 Armadillo-like helical [G3DSA:1.25.10.10] (10-112)
  IPR016024 Armadillo-type fold [SSF48371] (34-227)

Foldseek 3Di:
DALVVLLVQLQPDPDPVSNVVSLVVSLVNLLPVPDDVSLVVLLVQLLDPVRPSSNLSSLLSLLNHPDVSSVVSLLVQLVRPDPVSVQSSLQSLLSHADDLSNLVSLLVQLLVDFNSVLSSLNSLLSNLVPVLVSSLVSLVVVLVVRDDQRSLLSSLLSLLSHDDDSSLVVLVVQLPDPVHDLSNNLSSLLSLLQDADDPVSLVSLVVLLPDDDLSVLSSVVSNVSNCVVVVVADAQDDDQADEAEAEDAQADADLVCPPECDDRNRDVSVVLSVVQQLQQDPVNLVVVVVVCVPDDDDDDPSGRHFEYEYEYADASVQQVVQLVVLLVPDTGYGYHHQHDPPDHDHPSRCSSCPSSNVSSVVSSVRRD